Protein AF-A0A4Q1K5H0-F1 (afdb_monomer)

Mean predicted aligned error: 12.54 Å

pLDDT: mean 79.5, std 23.08, range [25.67, 97.81]

Solvent-accessible surface area (backbone atoms only — not comparable to full-atom values): 14742 Å² total; per-residue (Å²): 135,91,82,87,87,81,88,84,80,86,84,81,77,88,80,84,82,85,85,90,85,87,82,89,77,79,91,78,77,88,81,74,83,75,81,76,79,83,76,85,81,92,68,95,67,78,78,67,57,68,47,80,30,53,46,44,81,49,100,81,60,84,63,66,42,37,34,40,39,33,52,76,44,78,48,66,47,96,85,62,40,24,32,38,31,36,37,41,38,33,28,47,78,86,37,83,67,46,76,48,79,48,80,47,64,81,40,62,82,79,45,46,72,44,38,36,45,41,85,86,36,91,82,45,37,30,35,36,39,35,42,29,44,96,51,71,64,37,66,30,37,38,38,35,28,37,56,45,92,90,53,77,52,45,82,74,49,73,55,71,30,31,42,39,98,88,32,34,36,45,67,46,77,78,50,77,49,90,57,41,32,35,32,36,34,40,34,34,40,75,44,99,54,98,51,90,56,34,24,41,37,36,35,26,40,36,29,40,40,36,60,53,94,79,38,82,44,81,44,72,79,42,62,79,86,38,73,81,47,73,46,80,42,42,53,65,72,59,53,62,79,76,112

Sequence (243 aa):
MRTLGFLIVIFFFFSCKKQESLATSTATKSDSLILVSDSATNGNAKKLKIDTVFFSYDEKTKLNDYALISVLDKKYTEDSIASATFKIDFMFKKQLVYSHQLKVKNIDNGSEWYGNLELDSISSTLKTITLGYPACGYLQREFLFYINPKTKSALVNQWESMSDSGWGTWSRVISGKQENFIFRTTSFSPKDDEIEEIGRAEYSDSIEFKLVHNRWIRIYKTPKGKVYRNEIKSFDAFHKIDG

Foldseek 3Di:
DDDDDDDDDDDDDDDDDDDDDDDDDDDDDDPQPDPDPDDDDDDPPPPWDKDKEDEDLDPPDDFQKIKIKTWPDWDADPVRFIKTKIKIFIAHNSDTQDIDIDIDTRADPQKDKYKYAAPSDPPAQWMKIWIHHPDAFTKIKIWIWRTDNVADIDGQDIDIWGHHPLFTKDKGFPDDGNAKTWIWIWGWDDDPDPPRFKIKIFIFFTWIWHQDPRDIDIDTPHPHPDGPDIDIDGSCVVCVVVD

Nearest PDB structures (foldseek):
  1wzn-assembly1_A  TM=3.510E-01  e=3.147E+00  Pyrococcus horikoshii OT3

Structure (mmCIF, N/CA/C/O backbone):
data_AF-A0A4Q1K5H0-F1
#
_entry.id   AF-A0A4Q1K5H0-F1
#
loop_
_atom_site.group_PDB
_atom_site.id
_atom_site.type_symb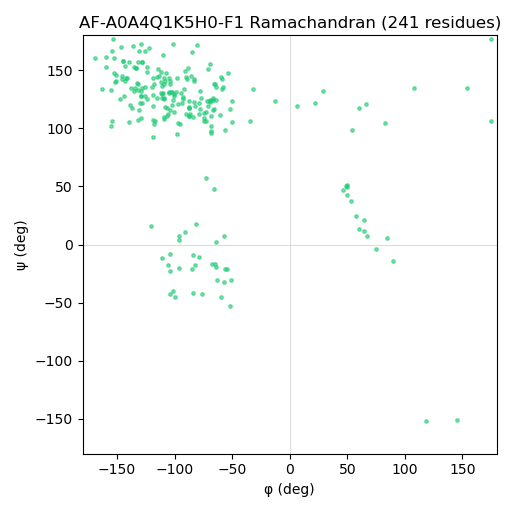ol
_atom_site.label_atom_id
_atom_site.label_alt_id
_atom_site.label_comp_id
_atom_site.label_asym_id
_atom_site.label_entity_id
_atom_site.label_seq_id
_atom_site.pdbx_PDB_ins_code
_atom_site.Cartn_x
_atom_site.Cartn_y
_atom_site.Cartn_z
_atom_site.occupancy
_atom_site.B_iso_or_equiv
_atom_site.auth_seq_id
_atom_site.auth_comp_id
_atom_site.auth_asym_id
_atom_site.auth_atom_id
_atom_site.pdbx_PDB_model_num
ATOM 1 N N . MET A 1 1 ? -9.920 -73.965 39.485 1.00 39.91 1 MET A N 1
ATOM 2 C CA . MET A 1 1 ? -9.365 -72.592 39.576 1.00 39.91 1 MET A CA 1
ATOM 3 C C . MET A 1 1 ? -10.226 -71.725 38.664 1.00 39.91 1 MET A C 1
ATOM 5 O O . MET A 1 1 ? -10.196 -71.977 37.476 1.00 39.91 1 MET A O 1
ATOM 9 N N . ARG A 1 2 ? -11.251 -70.975 39.099 1.00 41.84 2 ARG A N 1
ATOM 10 C CA . ARG A 1 2 ? -11.333 -69.819 40.024 1.00 41.84 2 ARG A CA 1
ATOM 11 C C . ARG A 1 2 ? -10.401 -68.653 39.664 1.00 41.84 2 ARG A C 1
ATOM 13 O O . ARG A 1 2 ? -9.250 -68.711 40.066 1.00 41.84 2 ARG A O 1
ATOM 20 N N . THR A 1 3 ? -10.985 -67.646 38.998 1.00 47.72 3 THR A N 1
ATOM 21 C CA . THR A 1 3 ? -10.850 -66.164 39.114 1.00 47.72 3 THR A CA 1
ATOM 22 C C . THR A 1 3 ? -11.702 -65.591 37.960 1.00 47.72 3 THR A C 1
ATOM 24 O O . THR A 1 3 ? -11.439 -65.913 36.813 1.00 47.72 3 THR A O 1
ATOM 27 N N . LEU A 1 4 ? -12.890 -64.991 38.101 1.00 44.31 4 LEU A N 1
ATOM 28 C CA . LEU A 1 4 ? -13.423 -63.870 38.894 1.00 44.31 4 LEU A CA 1
ATOM 29 C C . LEU A 1 4 ? -12.759 -62.505 38.627 1.00 44.31 4 LEU A C 1
ATOM 31 O O . LEU A 1 4 ? -11.603 -62.309 38.982 1.00 44.31 4 LEU A O 1
ATOM 35 N N . GLY A 1 5 ? -13.574 -61.563 38.129 1.00 38.91 5 GLY A N 1
ATOM 36 C CA . GLY A 1 5 ? -13.374 -60.106 38.192 1.00 38.91 5 GLY A CA 1
ATOM 37 C C . GLY A 1 5 ? -13.006 -59.473 36.844 1.00 38.91 5 GLY A C 1
ATOM 38 O O . GLY A 1 5 ? -12.156 -59.995 36.146 1.00 38.91 5 GLY A O 1
ATOM 39 N N . PHE A 1 6 ? -13.566 -58.351 36.395 1.00 48.78 6 PHE A N 1
ATOM 40 C CA . PHE A 1 6 ? -14.490 -57.391 36.999 1.00 48.78 6 PHE A CA 1
ATOM 41 C C . PHE A 1 6 ? -15.086 -56.560 35.843 1.00 48.78 6 PHE A C 1
ATOM 43 O O . PHE A 1 6 ? -14.350 -56.116 34.963 1.00 48.78 6 PHE A O 1
ATOM 50 N N . LEU A 1 7 ? -16.405 -56.357 35.831 1.00 47.94 7 LEU A N 1
ATOM 51 C CA . LEU A 1 7 ? -17.109 -55.489 34.882 1.00 47.94 7 LEU A CA 1
ATOM 52 C C . LEU A 1 7 ? -17.163 -54.085 35.507 1.00 47.94 7 LEU A C 1
ATOM 54 O O . LEU A 1 7 ? -17.804 -53.908 36.541 1.00 47.94 7 LEU A O 1
ATOM 58 N N . ILE A 1 8 ? -16.462 -53.103 34.934 1.00 53.69 8 ILE A N 1
ATOM 59 C CA . ILE A 1 8 ? -16.503 -51.708 35.401 1.00 53.69 8 ILE A CA 1
ATOM 60 C C . ILE A 1 8 ? -17.496 -50.933 34.530 1.00 53.69 8 ILE A C 1
ATOM 62 O O . ILE A 1 8 ? -17.221 -50.599 33.381 1.00 53.69 8 ILE A O 1
ATOM 66 N N . VAL A 1 9 ? -18.666 -50.665 35.111 1.00 50.38 9 VAL A N 1
ATOM 67 C CA . VAL A 1 9 ? -19.660 -49.695 34.638 1.00 50.38 9 VAL A CA 1
ATOM 68 C C . VAL A 1 9 ? -19.295 -48.342 35.241 1.00 50.38 9 VAL A C 1
ATOM 70 O O . VAL A 1 9 ? -19.295 -48.192 36.461 1.00 50.38 9 VAL A O 1
ATOM 73 N N . ILE A 1 10 ? -18.991 -47.353 34.402 1.00 49.62 10 ILE A N 1
ATOM 74 C CA . ILE A 1 10 ? -18.797 -45.970 34.845 1.00 49.62 10 ILE A CA 1
ATOM 75 C C . ILE A 1 10 ? -20.117 -45.213 34.666 1.00 49.62 10 ILE A C 1
ATOM 77 O O . ILE A 1 10 ? -20.500 -44.844 33.559 1.00 49.62 10 ILE A O 1
ATOM 81 N N . PHE A 1 11 ? -20.801 -44.990 35.789 1.00 41.56 11 PHE A N 1
ATOM 82 C CA . PHE A 1 11 ? -21.825 -43.963 35.964 1.00 41.56 11 PHE A CA 1
ATOM 83 C C . PHE A 1 11 ? -21.128 -42.628 36.258 1.00 41.56 11 PHE A C 1
ATOM 85 O O . PHE A 1 11 ? -20.482 -42.501 37.297 1.00 41.56 11 PHE A O 1
ATOM 92 N N . PHE A 1 12 ? -21.309 -41.614 35.408 1.00 45.22 12 PHE A N 1
ATOM 93 C CA . PHE A 1 12 ? -21.094 -40.223 35.813 1.00 45.22 12 PHE A CA 1
ATOM 94 C C . PHE A 1 12 ? -22.389 -39.419 35.701 1.00 45.22 12 PHE A C 1
ATOM 96 O O . PHE A 1 12 ? -22.874 -39.061 34.634 1.00 45.22 12 PHE A O 1
ATOM 103 N N . PHE A 1 13 ? -22.931 -39.226 36.898 1.00 42.38 13 PHE A N 1
ATOM 104 C CA . PHE A 1 13 ? -23.888 -38.263 37.412 1.00 42.38 13 PHE A CA 1
ATOM 105 C C . PHE A 1 13 ? -24.219 -37.042 36.540 1.00 42.38 13 PHE A C 1
ATOM 107 O O . PHE A 1 13 ? -23.381 -36.190 36.249 1.00 42.38 13 PHE A O 1
ATOM 114 N N . PHE A 1 14 ? -25.521 -36.913 36.275 1.00 36.28 14 PHE A N 1
ATOM 115 C CA . PHE A 1 14 ? -26.211 -35.657 36.009 1.00 36.28 14 PHE A CA 1
ATOM 116 C C . PHE A 1 14 ? -25.884 -34.620 37.094 1.00 36.28 14 PHE A C 1
ATOM 118 O O . PHE A 1 14 ? -26.171 -34.840 38.270 1.00 36.28 14 PHE A O 1
ATOM 125 N N . SER A 1 15 ? -25.370 -33.456 36.693 1.00 34.25 15 SER A N 1
ATOM 126 C CA . SER A 1 15 ? -25.403 -32.245 37.516 1.00 34.25 15 SER A CA 1
ATOM 127 C C . SER A 1 15 ? -26.206 -31.178 36.781 1.00 34.25 15 SER A C 1
ATOM 129 O O . SER A 1 15 ? -25.708 -30.451 35.925 1.00 34.25 15 SER A O 1
ATOM 131 N N . CYS A 1 16 ? -27.499 -31.153 37.094 1.00 34.16 16 CYS A N 1
ATOM 132 C CA . CYS A 1 16 ? -28.445 -30.124 36.700 1.00 34.16 16 CYS A CA 1
ATOM 133 C C . CYS A 1 16 ? -28.389 -29.018 37.764 1.00 34.16 16 CYS A C 1
ATOM 135 O O . CYS A 1 16 ? -28.825 -29.236 38.895 1.00 34.16 16 CYS A O 1
ATOM 137 N N . LYS A 1 17 ? -27.858 -27.836 37.433 1.00 34.12 17 LYS A N 1
ATOM 138 C CA . LYS A 1 17 ? -28.039 -26.634 38.263 1.00 34.12 17 LYS A CA 1
ATOM 139 C C . LYS A 1 17 ? -29.195 -25.798 37.710 1.00 34.12 17 LYS A C 1
ATOM 141 O O . LYS A 1 17 ? -29.178 -25.380 36.558 1.00 34.12 17 LYS A O 1
ATOM 146 N N . LYS A 1 18 ? -30.195 -25.595 38.569 1.00 31.50 18 LYS A N 1
ATOM 147 C CA . LYS A 1 18 ? -31.404 -24.766 38.425 1.00 31.50 18 LYS A CA 1
ATOM 148 C C . LYS A 1 18 ? -31.027 -23.285 38.652 1.00 31.50 18 LYS A C 1
ATOM 150 O O . LYS A 1 18 ? -30.330 -23.001 39.617 1.00 31.50 18 LYS A O 1
ATOM 155 N N . GLN A 1 19 ? -31.177 -22.440 37.627 1.00 32.09 19 GLN A N 1
ATOM 156 C CA . GLN A 1 19 ? -32.168 -21.357 37.438 1.00 32.09 19 GLN A CA 1
ATOM 157 C C . GLN A 1 19 ? -32.077 -20.153 38.393 1.00 32.09 19 GLN A C 1
ATOM 159 O O . GLN A 1 19 ? -32.362 -20.290 39.574 1.00 32.09 19 GLN A O 1
ATOM 164 N N . GLU A 1 20 ? -31.876 -18.960 37.818 1.00 27.81 20 GLU A N 1
ATOM 165 C CA . GLU A 1 20 ? -32.666 -17.770 38.159 1.00 27.81 20 GLU A CA 1
ATOM 166 C C . GLU A 1 20 ? -32.757 -16.829 36.943 1.00 27.81 20 GLU A C 1
ATOM 168 O O . GLU A 1 20 ? -31.829 -16.716 36.142 1.00 27.81 20 GLU A O 1
ATOM 173 N N . SER A 1 21 ? -33.936 -16.244 36.758 1.00 28.66 21 SER A N 1
ATOM 174 C CA . SER A 1 21 ? -34.358 -15.422 35.623 1.00 28.66 21 SER A CA 1
ATOM 175 C C . SER A 1 21 ? -34.521 -13.955 36.024 1.00 28.66 21 SER A C 1
ATOM 177 O O . SER A 1 21 ? -34.794 -13.678 37.184 1.00 28.66 21 SER A O 1
ATOM 179 N N . LEU A 1 22 ? -34.547 -13.088 35.001 1.00 27.39 22 LEU A N 1
ATOM 180 C CA . LEU A 1 22 ? -35.014 -11.691 34.958 1.00 27.39 22 LEU A CA 1
ATOM 181 C C . LEU A 1 22 ? -34.050 -10.586 35.421 1.00 27.39 22 LEU A C 1
ATOM 183 O O . LEU A 1 22 ? -33.969 -10.233 36.589 1.00 27.39 22 LEU A O 1
ATOM 187 N N . ALA A 1 23 ? -33.509 -9.885 34.422 1.00 26.64 23 ALA A N 1
ATOM 188 C CA . ALA A 1 23 ? -33.604 -8.430 34.367 1.00 26.64 23 ALA A CA 1
ATOM 189 C C . ALA A 1 23 ? -33.869 -8.003 32.913 1.00 26.64 23 ALA A C 1
ATOM 191 O O . ALA A 1 23 ? -32.993 -8.058 32.052 1.00 26.64 23 ALA A O 1
ATOM 192 N N . THR A 1 24 ? -35.109 -7.599 32.640 1.00 26.42 24 THR A N 1
ATOM 193 C CA . THR A 1 24 ? -35.452 -6.736 31.508 1.00 26.42 24 THR A CA 1
ATOM 194 C C . THR A 1 24 ? -34.882 -5.352 31.797 1.00 26.42 24 THR A C 1
ATOM 196 O O . THR A 1 24 ? -35.241 -4.766 32.814 1.00 26.42 24 THR A O 1
ATOM 199 N N . SER A 1 25 ? -34.051 -4.797 30.913 1.00 26.70 25 SER A N 1
ATOM 200 C CA . SER A 1 25 ? -33.877 -3.343 30.831 1.00 26.70 25 SER A CA 1
ATOM 201 C C . SER A 1 25 ? -33.398 -2.928 29.440 1.00 26.70 25 SER A C 1
ATOM 203 O O . SER A 1 25 ? -32.254 -3.139 29.055 1.00 26.70 25 SER A O 1
ATOM 205 N N . THR A 1 26 ? -34.369 -2.434 28.675 1.00 25.67 26 THR A N 1
ATOM 206 C CA . THR A 1 26 ? -34.338 -1.279 27.766 1.00 25.67 26 THR A CA 1
ATOM 207 C C . THR A 1 26 ? -33.037 -0.856 27.073 1.00 25.67 26 THR A C 1
ATOM 209 O O . THR A 1 26 ? -32.001 -0.604 27.678 1.00 25.67 26 THR A O 1
ATOM 212 N N . ALA A 1 27 ? -33.199 -0.638 25.765 1.00 35.84 27 ALA A N 1
ATOM 213 C CA . ALA A 1 27 ? -32.315 0.061 24.846 1.00 35.84 27 ALA A CA 1
ATOM 214 C C . ALA A 1 27 ? -31.513 1.216 25.467 1.00 35.84 27 ALA A C 1
ATOM 216 O O . ALA A 1 27 ? -32.086 2.114 26.079 1.00 35.84 27 ALA A O 1
ATOM 217 N N . THR A 1 28 ? -30.213 1.269 25.163 1.00 25.92 28 THR A N 1
ATOM 218 C CA . THR A 1 28 ? -29.446 2.516 25.251 1.00 25.92 28 THR A CA 1
ATOM 219 C C . THR A 1 28 ? -28.641 2.723 23.971 1.00 25.92 28 THR A C 1
ATOM 221 O O . THR A 1 28 ? -27.706 1.993 23.671 1.00 25.92 28 THR A O 1
ATOM 224 N N . LYS A 1 29 ? -29.141 3.691 23.197 1.00 28.09 29 LYS A N 1
ATOM 225 C CA . LYS A 1 29 ? -28.478 4.629 22.283 1.00 28.09 29 LYS A CA 1
ATOM 226 C C . LYS A 1 29 ? -27.091 4.262 21.735 1.00 28.09 29 LYS A C 1
ATOM 228 O O . LYS A 1 29 ? -26.105 4.202 22.449 1.00 28.09 29 LYS A O 1
ATOM 233 N N . SER A 1 30 ? -27.052 4.212 20.402 1.00 30.38 30 SER A N 1
ATOM 234 C CA . SER A 1 30 ? -25.929 4.628 19.559 1.00 30.38 30 SER A CA 1
ATOM 235 C C . SER A 1 30 ? -25.189 5.827 20.164 1.00 30.38 30 SER A C 1
ATOM 237 O O . SER A 1 30 ? -25.682 6.953 20.071 1.00 30.38 30 SER A O 1
ATOM 239 N N . ASP A 1 31 ? -23.997 5.596 20.708 1.00 25.92 31 ASP A N 1
ATOM 240 C CA . ASP A 1 31 ? -23.038 6.664 20.970 1.00 25.92 31 ASP A CA 1
ATOM 241 C C . ASP A 1 31 ? -22.547 7.203 19.626 1.00 25.92 31 ASP A C 1
ATOM 243 O O . ASP A 1 31 ? -21.675 6.649 18.954 1.00 25.92 31 ASP A O 1
ATOM 247 N N . SER A 1 32 ? -23.154 8.308 19.201 1.00 28.09 32 SER A N 1
ATOM 248 C CA . SER A 1 32 ? -22.518 9.215 18.263 1.00 28.09 32 SER A CA 1
ATOM 249 C C . SER A 1 32 ? -21.238 9.727 18.921 1.00 28.09 32 SER A C 1
ATOM 251 O O . SER A 1 32 ? -21.311 10.481 19.890 1.00 28.09 32 SER A O 1
ATOM 253 N N . LEU A 1 33 ? -20.080 9.328 18.393 1.00 26.98 33 LEU A N 1
ATOM 254 C CA . LEU A 1 33 ? -18.798 9.967 18.685 1.00 26.98 33 LEU A CA 1
ATOM 255 C C . LEU A 1 33 ? -18.915 11.458 18.340 1.00 26.98 33 LEU A C 1
ATOM 257 O O . LEU A 1 33 ? -18.834 11.855 17.176 1.00 26.98 33 LEU A O 1
ATOM 261 N N . ILE A 1 34 ? -19.148 12.281 19.359 1.00 26.20 34 ILE A N 1
ATOM 262 C CA . ILE A 1 34 ? -18.973 13.726 19.276 1.00 26.20 34 ILE A CA 1
ATOM 263 C C . ILE A 1 34 ? -17.462 13.947 19.253 1.00 26.20 34 ILE A C 1
ATOM 265 O O . ILE A 1 34 ? -16.782 13.770 20.261 1.00 26.20 34 ILE A O 1
ATOM 269 N N . LEU A 1 35 ? -16.930 14.303 18.084 1.00 32.50 35 LEU A N 1
ATOM 270 C CA . LEU A 1 35 ? -15.592 14.874 17.979 1.00 32.50 35 LEU A CA 1
ATOM 271 C C . LEU A 1 35 ? -15.648 16.262 18.621 1.00 32.50 35 LEU A C 1
ATOM 273 O O . LEU A 1 35 ? -16.078 17.230 17.997 1.00 32.50 35 LEU A O 1
ATOM 277 N N . VAL A 1 36 ? -15.270 16.336 19.895 1.00 28.89 36 VAL A N 1
ATOM 278 C CA . VAL A 1 36 ? -14.996 17.604 20.568 1.00 28.89 36 VAL A CA 1
ATOM 279 C C . VAL A 1 36 ? -13.765 18.206 19.892 1.00 28.89 36 VAL A C 1
ATOM 281 O O . VAL A 1 36 ? -12.688 17.613 19.900 1.00 28.89 36 VAL A O 1
ATOM 284 N N . SER A 1 37 ? -13.925 19.372 19.261 1.00 36.62 37 SER A N 1
ATOM 285 C CA . SER A 1 37 ? -12.781 20.223 18.952 1.00 36.62 37 SER A CA 1
ATOM 286 C C . SER A 1 37 ? -12.338 20.866 20.262 1.00 36.62 37 SER A C 1
ATOM 288 O O . SER A 1 37 ? -13.048 21.718 20.799 1.00 36.62 37 SER A O 1
ATOM 290 N N . ASP A 1 38 ? -11.195 20.445 20.794 1.00 33.88 38 ASP A N 1
ATOM 291 C CA . ASP A 1 38 ? -10.655 21.031 22.017 1.00 33.88 38 ASP A CA 1
ATOM 292 C C . ASP A 1 38 ? -10.198 22.474 21.771 1.00 33.88 38 ASP A C 1
ATOM 294 O O . ASP A 1 38 ? -9.106 22.735 21.256 1.00 33.88 38 ASP A O 1
ATOM 298 N N . SER A 1 39 ? -11.034 23.411 22.214 1.00 36.34 39 SER A N 1
ATOM 299 C CA . SER A 1 39 ? -10.566 24.664 22.794 1.00 36.34 39 SER A CA 1
ATOM 300 C C . SER A 1 39 ? -10.037 24.364 24.200 1.00 36.34 39 SER A C 1
ATOM 302 O O . SER A 1 39 ? -10.788 23.967 25.083 1.00 36.34 39 SER A O 1
ATOM 304 N N . ALA A 1 40 ? -8.721 24.524 24.344 1.00 42.41 40 ALA A N 1
ATOM 305 C CA . ALA A 1 40 ? -7.894 24.603 25.551 1.00 42.41 40 ALA A CA 1
ATOM 306 C C . ALA A 1 40 ? -8.548 24.338 26.927 1.00 42.41 40 ALA A C 1
ATOM 308 O O . ALA A 1 40 ? -9.321 25.154 27.418 1.00 42.41 40 ALA A O 1
ATOM 309 N N . THR A 1 41 ? -8.069 23.311 27.641 1.00 35.44 41 THR A N 1
ATOM 310 C CA . THR A 1 41 ? -7.915 23.336 29.111 1.00 35.44 41 THR A CA 1
ATOM 311 C C . THR A 1 41 ? -6.755 22.437 29.566 1.00 35.44 41 THR A C 1
ATOM 313 O O . THR A 1 41 ? -6.421 21.437 28.940 1.00 35.44 41 THR A O 1
ATOM 316 N N . ASN A 1 42 ? -6.089 22.882 30.632 1.00 38.22 42 ASN A N 1
ATOM 317 C CA . ASN A 1 42 ? -4.777 22.463 31.123 1.00 38.22 42 ASN A CA 1
ATOM 318 C C . ASN A 1 42 ? -4.670 21.005 31.608 1.00 38.22 42 ASN A C 1
ATOM 320 O O . ASN A 1 42 ? -5.486 20.535 32.395 1.00 38.22 42 ASN A O 1
ATOM 324 N N . GLY A 1 43 ? -3.555 20.363 31.247 1.00 34.25 43 GLY A N 1
ATOM 325 C CA . GLY A 1 43 ? -3.061 19.091 31.781 1.00 34.25 43 GLY A CA 1
ATOM 326 C C . GLY A 1 43 ? -2.198 18.395 30.728 1.00 34.25 43 GLY A C 1
ATOM 327 O O . GLY A 1 43 ? -2.586 18.365 29.569 1.00 34.25 43 GLY A O 1
ATOM 328 N N . ASN A 1 44 ? -1.025 17.866 31.094 1.00 35.09 44 ASN A N 1
ATOM 329 C CA . ASN A 1 44 ? -0.036 17.229 30.201 1.00 35.09 44 ASN A CA 1
ATOM 330 C C . ASN A 1 44 ? -0.524 15.912 29.538 1.00 35.09 44 ASN A C 1
ATOM 332 O O . ASN A 1 44 ? 0.184 14.906 29.525 1.00 35.09 44 ASN A O 1
ATOM 336 N N . ALA A 1 45 ? -1.728 15.884 28.970 1.00 45.06 45 ALA A N 1
ATOM 337 C CA . ALA A 1 45 ? -2.143 14.857 28.034 1.00 45.06 45 ALA A CA 1
ATOM 338 C C . ALA A 1 45 ? -1.439 15.147 26.704 1.00 45.06 45 ALA A C 1
ATOM 340 O O . ALA A 1 45 ? -1.768 16.103 26.003 1.00 45.06 45 ALA A O 1
ATOM 341 N N . LYS A 1 46 ? -0.420 14.345 26.372 1.00 53.31 46 LYS A N 1
ATOM 342 C CA . LYS A 1 46 ? 0.243 14.366 25.063 1.00 53.31 46 LYS A CA 1
ATOM 343 C C . LYS A 1 46 ? -0.844 14.281 23.988 1.00 53.31 46 LYS A C 1
ATOM 345 O O . LYS A 1 46 ? -1.443 13.223 23.815 1.00 53.31 46 LYS A O 1
ATOM 350 N N . LYS A 1 47 ? -1.127 15.403 23.318 1.00 55.62 47 LYS A N 1
ATOM 351 C CA . LYS A 1 47 ? -2.175 15.508 22.299 1.00 55.62 47 LYS A CA 1
ATOM 352 C C . LYS A 1 47 ? -1.975 14.388 21.279 1.00 55.62 47 LYS A C 1
ATOM 354 O O . LYS A 1 47 ? -0.931 14.321 20.627 1.00 55.62 47 LYS A O 1
ATOM 359 N N . LEU A 1 48 ? -2.944 13.481 21.188 1.00 62.91 48 LEU A N 1
ATOM 360 C CA . LEU A 1 48 ? -2.917 12.397 20.214 1.00 62.91 48 LEU A CA 1
ATOM 361 C C . LEU A 1 48 ? -3.053 13.036 18.829 1.00 62.91 48 LEU A C 1
ATOM 363 O O . LEU A 1 48 ? -4.058 13.682 18.539 1.00 62.91 48 LEU A O 1
ATOM 367 N N . LYS A 1 49 ? -2.021 12.907 17.987 1.00 81.00 49 LYS A N 1
ATOM 368 C CA . LYS A 1 49 ? -2.129 13.295 16.579 1.00 81.00 49 LYS A CA 1
ATOM 369 C C . LYS A 1 49 ? -3.061 12.288 15.904 1.00 81.00 49 LYS A C 1
ATOM 371 O O . LYS A 1 49 ? -2.800 11.084 15.971 1.00 81.00 49 LYS A O 1
ATOM 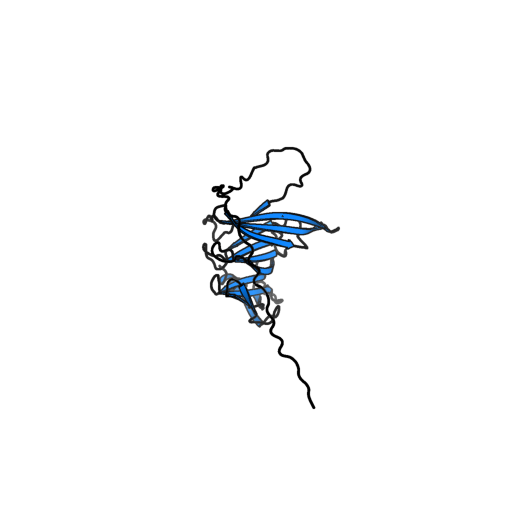376 N N . ILE A 1 50 ? -4.135 12.797 15.306 1.00 85.00 50 ILE A N 1
ATOM 377 C CA . ILE A 1 50 ? -5.088 12.025 14.513 1.00 85.00 50 ILE A CA 1
ATOM 378 C C . ILE A 1 50 ? -5.070 12.593 13.099 1.00 85.00 50 ILE A C 1
ATOM 380 O O . ILE A 1 50 ? -5.389 13.765 12.910 1.00 85.00 50 ILE A O 1
ATOM 384 N N . ASP A 1 51 ? -4.711 11.763 12.129 1.00 90.12 51 ASP A N 1
ATOM 385 C CA . ASP A 1 51 ? -4.793 12.091 10.709 1.00 90.12 51 ASP A CA 1
ATOM 386 C C . ASP A 1 51 ? -6.083 11.492 10.124 1.00 90.12 51 ASP A C 1
ATOM 388 O O . ASP A 1 51 ? -6.513 10.407 10.525 1.00 90.12 51 ASP A O 1
ATOM 392 N N . THR A 1 52 ? -6.730 12.201 9.197 1.00 92.81 52 THR A N 1
ATOM 393 C CA . THR A 1 52 ? -7.891 11.682 8.453 1.00 92.81 52 THR A CA 1
ATOM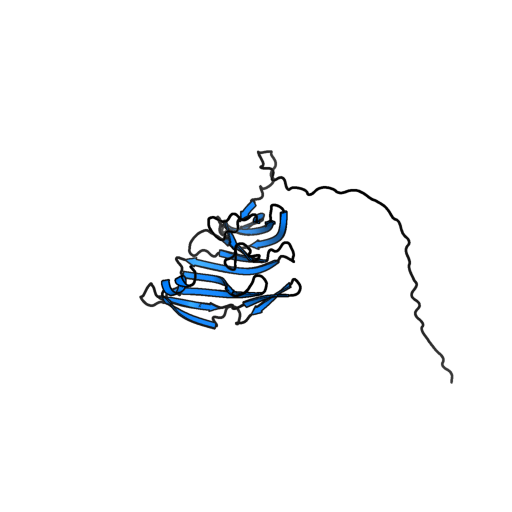 394 C C . THR A 1 52 ? -7.457 11.376 7.030 1.00 92.81 52 THR A C 1
ATOM 396 O O . THR A 1 52 ? -7.061 12.278 6.300 1.00 92.81 52 THR A O 1
ATOM 399 N N . VAL A 1 53 ? -7.548 10.110 6.643 1.00 93.44 53 VAL A N 1
ATOM 400 C CA . VAL A 1 53 ? -7.186 9.624 5.313 1.00 93.44 53 VAL A CA 1
ATOM 401 C C . VAL A 1 53 ? -8.463 9.379 4.529 1.00 93.44 53 VAL A C 1
ATOM 403 O O . VAL A 1 53 ? -9.268 8.514 4.885 1.00 93.44 53 VAL A O 1
ATOM 406 N N . PHE A 1 54 ? -8.650 10.144 3.462 1.00 90.94 54 PHE A N 1
ATOM 407 C CA . PHE A 1 54 ? -9.717 9.907 2.501 1.00 90.94 54 PHE A CA 1
ATOM 408 C C . PHE A 1 54 ? -9.240 8.940 1.422 1.00 90.94 54 PHE A C 1
ATOM 410 O O . PHE A 1 54 ? -8.053 8.873 1.115 1.00 90.94 54 PHE A O 1
ATOM 417 N N . PHE A 1 55 ? -10.182 8.196 0.854 1.00 88.94 55 PHE A N 1
ATOM 418 C CA . PHE A 1 55 ? -9.930 7.357 -0.308 1.00 88.94 55 PHE A CA 1
ATOM 419 C C . PHE A 1 55 ? -10.486 8.087 -1.521 1.00 88.94 55 PHE A C 1
ATOM 421 O O . PHE A 1 55 ? -11.676 8.405 -1.559 1.00 88.94 55 PHE A O 1
ATOM 428 N N . SER A 1 56 ? -9.632 8.389 -2.487 1.00 70.25 56 SER A N 1
ATOM 429 C CA . SER A 1 56 ? -10.052 8.969 -3.758 1.00 70.25 56 SER A CA 1
ATOM 430 C C . SER A 1 56 ? -10.018 7.909 -4.846 1.00 70.25 56 SER A C 1
ATOM 432 O O . SER A 1 56 ? -9.109 7.088 -4.892 1.00 70.25 56 SER A O 1
ATOM 434 N N . TYR A 1 57 ? -11.016 7.953 -5.719 1.00 65.06 57 TYR A N 1
ATOM 435 C CA . TYR A 1 57 ? -10.983 7.289 -7.022 1.00 65.06 57 TYR A CA 1
ATOM 436 C C . TYR A 1 57 ? -10.681 8.307 -8.128 1.00 65.06 57 TYR A C 1
ATOM 438 O O . TYR A 1 57 ? -9.894 8.050 -9.026 1.00 65.06 57 TYR A O 1
ATOM 446 N N . ASP A 1 58 ? -11.281 9.492 -8.010 1.00 68.06 58 ASP A N 1
ATOM 447 C CA . ASP A 1 58 ? -11.043 10.659 -8.848 1.00 68.06 58 ASP A CA 1
ATOM 448 C C . ASP A 1 58 ? -11.213 11.937 -7.999 1.00 68.06 58 ASP A C 1
ATOM 450 O O . ASP A 1 58 ? -11.698 11.883 -6.864 1.00 68.06 58 ASP A O 1
ATOM 454 N N . GLU A 1 59 ? -10.832 13.094 -8.546 1.00 63.59 59 GLU A N 1
ATOM 455 C CA . GLU A 1 59 ? -10.887 14.397 -7.857 1.00 63.59 59 GLU A CA 1
ATOM 456 C C . GLU A 1 59 ? -12.312 14.878 -7.507 1.00 63.59 59 GLU A C 1
ATOM 458 O O . GLU A 1 59 ? -12.489 15.800 -6.707 1.00 63.59 59 GLU A O 1
ATOM 463 N N . LYS A 1 60 ? -13.349 14.295 -8.117 1.00 68.19 60 LYS A N 1
ATOM 464 C CA . LYS A 1 60 ? -14.743 14.770 -8.043 1.00 68.19 60 LYS A CA 1
ATOM 465 C C . LYS A 1 60 ? -15.603 13.913 -7.117 1.00 68.19 60 LYS A C 1
ATOM 467 O O . LYS A 1 60 ? -16.624 14.386 -6.607 1.00 68.19 60 LYS A O 1
ATOM 472 N N . THR A 1 61 ? -15.208 12.669 -6.885 1.00 71.75 61 THR A N 1
ATOM 473 C CA . THR A 1 61 ? -15.985 11.692 -6.138 1.00 71.75 61 THR A CA 1
ATOM 474 C C . THR A 1 61 ? -15.749 11.850 -4.640 1.00 71.75 61 THR A C 1
ATOM 476 O O . THR A 1 61 ? -14.701 11.502 -4.101 1.00 71.75 61 THR A O 1
ATOM 479 N N . LYS A 1 62 ? -16.774 12.334 -3.931 1.00 69.62 62 LYS A N 1
ATOM 480 C CA . LYS A 1 62 ? -16.783 12.382 -2.464 1.00 69.62 62 LYS A CA 1
ATOM 481 C C . LYS A 1 62 ? -17.312 11.072 -1.896 1.00 69.62 62 LYS A C 1
ATOM 483 O O . LYS A 1 62 ? -18.509 10.792 -1.988 1.00 69.62 62 LYS A O 1
ATOM 488 N N . LEU A 1 63 ? -16.438 10.295 -1.267 1.00 81.44 63 LEU A N 1
ATOM 489 C CA . LEU A 1 63 ? -16.832 9.085 -0.554 1.00 81.44 63 LEU A CA 1
ATOM 490 C C . LEU A 1 63 ? -17.149 9.385 0.915 1.00 81.44 63 LEU A C 1
ATOM 492 O O . LEU A 1 63 ? -16.606 10.298 1.530 1.00 81.44 63 LEU A O 1
ATOM 496 N N . ASN A 1 64 ? -18.073 8.604 1.477 1.00 82.69 64 ASN A N 1
ATOM 497 C CA . ASN A 1 64 ? -18.468 8.694 2.889 1.00 82.69 64 ASN A CA 1
ATOM 498 C C . ASN A 1 64 ? -17.641 7.771 3.792 1.00 82.69 64 ASN A C 1
ATOM 500 O O . ASN A 1 64 ? -18.013 7.534 4.948 1.00 82.69 64 ASN A O 1
ATOM 504 N N . ASP A 1 65 ? -16.573 7.203 3.250 1.00 89.56 65 ASP A N 1
ATOM 505 C CA . ASP A 1 65 ? -15.631 6.378 3.969 1.00 89.56 65 ASP A CA 1
ATOM 506 C C . ASP A 1 65 ? -14.252 7.027 4.022 1.00 89.56 65 ASP A C 1
ATOM 508 O O . ASP A 1 65 ? -13.819 7.753 3.132 1.00 89.56 65 ASP A O 1
ATOM 512 N N . TYR A 1 66 ? -13.597 6.813 5.150 1.00 93.31 66 TYR A N 1
ATOM 513 C CA . TYR A 1 66 ? -12.303 7.392 5.475 1.00 93.31 66 TYR A CA 1
ATOM 514 C C . TYR A 1 66 ? -11.666 6.551 6.577 1.00 93.31 66 TYR A C 1
ATOM 516 O O . TYR A 1 66 ? -12.352 5.787 7.265 1.00 93.31 66 TYR A O 1
ATOM 524 N N . ALA A 1 67 ? -10.358 6.668 6.745 1.00 96.44 67 ALA A N 1
ATOM 525 C CA . ALA A 1 67 ? -9.655 6.108 7.886 1.00 96.44 67 ALA A CA 1
ATOM 526 C C . ALA A 1 67 ? -9.210 7.228 8.829 1.00 96.44 67 ALA A C 1
ATOM 528 O O . ALA A 1 67 ? -8.777 8.292 8.394 1.00 96.44 67 ALA A O 1
ATOM 529 N N . LEU A 1 68 ? -9.319 6.983 10.130 1.00 96.81 68 LEU A N 1
ATOM 530 C CA . LEU A 1 68 ? -8.718 7.807 11.170 1.00 96.81 68 LEU A CA 1
ATOM 531 C C . LEU A 1 68 ? -7.450 7.114 11.655 1.00 96.81 68 LEU A C 1
ATOM 533 O O . LEU A 1 68 ? -7.500 5.963 12.093 1.00 96.81 68 LEU A O 1
ATOM 537 N N . ILE A 1 69 ? -6.323 7.813 11.593 1.00 96.56 69 ILE A N 1
ATOM 538 C CA . ILE A 1 69 ? -5.024 7.288 12.004 1.00 96.56 69 ILE A CA 1
ATOM 539 C C . ILE A 1 69 ? -4.600 7.976 13.290 1.00 96.56 69 ILE A C 1
ATOM 541 O O . ILE A 1 69 ? -4.225 9.142 13.281 1.00 96.56 69 ILE A O 1
ATOM 545 N N . SER A 1 70 ? -4.645 7.252 14.403 1.00 95.25 70 SER A N 1
ATOM 546 C CA . SER A 1 70 ? -4.231 7.762 15.712 1.00 95.25 70 SER A CA 1
ATOM 547 C C . SER A 1 70 ? -2.846 7.245 16.080 1.00 95.25 70 SER A C 1
ATOM 549 O O . SER A 1 70 ? -2.595 6.039 16.026 1.00 95.25 70 SER A O 1
ATOM 551 N N . VAL A 1 71 ? -1.951 8.129 16.515 1.00 93.69 71 VAL A N 1
ATOM 552 C CA . VAL A 1 71 ? -0.649 7.727 17.073 1.00 93.69 71 VAL A CA 1
ATOM 553 C C . VAL A 1 71 ? -0.838 7.261 18.517 1.00 93.69 71 VAL A C 1
ATOM 555 O O . VAL A 1 71 ? -1.140 8.074 19.384 1.00 93.69 71 VAL A O 1
ATOM 558 N N . LEU A 1 72 ? -0.634 5.971 18.793 1.00 92.25 72 LEU A N 1
ATOM 559 C CA . LEU A 1 72 ? -0.716 5.407 20.148 1.00 92.25 72 LEU A CA 1
ATOM 560 C C . LEU A 1 72 ? 0.596 5.567 20.924 1.00 92.25 72 LEU A C 1
ATOM 562 O O . LEU A 1 72 ? 0.594 5.883 22.109 1.00 92.25 72 LEU A O 1
ATOM 566 N N . ASP A 1 73 ? 1.721 5.340 20.250 1.00 90.31 73 ASP A N 1
ATOM 567 C CA . ASP A 1 73 ? 3.065 5.481 20.811 1.00 90.31 73 ASP A CA 1
ATOM 568 C C . ASP A 1 73 ? 4.018 5.981 19.724 1.00 90.31 73 ASP A C 1
ATOM 570 O O . ASP A 1 73 ? 3.874 5.615 18.557 1.00 90.31 73 ASP A O 1
ATOM 574 N N . LYS A 1 74 ? 4.996 6.808 20.096 1.00 87.8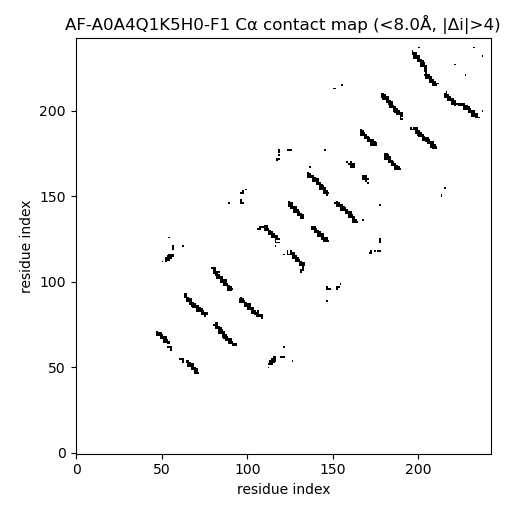8 74 LYS A N 1
ATOM 575 C CA . LYS A 1 74 ? 6.055 7.273 19.191 1.00 87.88 74 LYS A CA 1
ATOM 576 C C . LYS A 1 74 ? 7.337 7.479 19.979 1.00 87.88 74 LYS A C 1
ATOM 578 O O . LYS A 1 74 ? 7.350 8.239 20.950 1.00 87.88 74 LYS A O 1
ATOM 583 N N . LYS A 1 75 ? 8.397 6.828 19.512 1.00 88.00 75 LYS A N 1
ATOM 584 C CA . LYS A 1 75 ? 9.759 6.876 20.046 1.00 88.00 75 LYS A CA 1
ATOM 585 C C . LYS A 1 75 ? 10.710 7.295 18.933 1.00 88.00 75 LYS A C 1
ATOM 587 O O . LYS A 1 75 ? 10.466 6.966 17.775 1.00 88.00 75 LYS A O 1
ATOM 592 N N . TYR A 1 76 ? 11.778 7.989 19.288 1.00 82.88 76 TYR A N 1
ATOM 593 C CA . TYR A 1 76 ? 12.852 8.357 18.369 1.00 82.88 76 TYR A CA 1
ATOM 594 C C . TYR A 1 76 ? 14.126 7.623 18.780 1.00 82.88 76 TYR A C 1
ATOM 596 O O . TYR A 1 76 ? 14.330 7.381 19.973 1.00 82.88 76 TYR A O 1
ATOM 604 N N . THR A 1 77 ? 14.943 7.234 17.806 1.00 76.94 77 THR A N 1
ATOM 605 C CA . THR A 1 77 ? 16.339 6.854 18.049 1.00 76.94 77 THR A CA 1
ATOM 606 C C . THR A 1 77 ? 17.208 8.109 18.164 1.00 76.94 77 THR A C 1
ATOM 608 O O . THR A 1 77 ? 16.740 9.218 17.896 1.00 76.94 77 THR A O 1
ATOM 611 N N . GLU A 1 78 ? 18.473 7.935 18.554 1.00 72.19 78 GLU A N 1
ATOM 612 C CA . GLU A 1 78 ? 19.464 9.021 18.617 1.00 72.19 78 GLU A CA 1
ATOM 613 C C . GLU A 1 78 ? 19.637 9.721 17.254 1.00 72.19 78 GLU A C 1
ATOM 615 O O . GLU A 1 78 ? 19.748 10.943 17.202 1.00 72.19 78 GLU A O 1
ATOM 620 N N . ASP A 1 79 ? 19.491 8.980 16.150 1.00 75.31 79 ASP A N 1
ATOM 621 C CA . ASP A 1 79 ? 19.564 9.491 14.770 1.00 75.31 79 ASP A CA 1
ATOM 622 C C . ASP A 1 79 ? 18.264 10.157 14.270 1.00 75.31 79 ASP A C 1
ATOM 624 O O . ASP A 1 79 ? 18.043 10.291 13.070 1.00 75.31 79 ASP A O 1
ATOM 628 N N . SER A 1 80 ? 17.349 10.539 15.169 1.00 68.25 80 SER A N 1
ATOM 629 C CA . SER A 1 80 ? 16.027 11.110 14.832 1.00 68.25 80 SER A CA 1
ATOM 630 C C . SER A 1 80 ? 15.108 10.200 14.004 1.00 68.25 80 SER A C 1
ATOM 632 O O . SER A 1 80 ? 14.059 10.635 13.523 1.00 68.25 80 SER A O 1
ATOM 634 N N . ILE A 1 81 ? 15.435 8.913 13.900 1.00 75.81 81 ILE A N 1
ATOM 635 C CA . ILE A 1 81 ? 14.617 7.924 13.205 1.00 75.81 81 ILE A CA 1
ATOM 636 C C . ILE A 1 81 ? 13.454 7.521 14.117 1.00 75.81 81 ILE A C 1
ATOM 638 O O . ILE A 1 81 ? 13.650 7.043 15.239 1.00 75.81 81 ILE A O 1
ATOM 642 N N . ALA A 1 82 ? 12.214 7.697 13.658 1.00 85.69 82 ALA A N 1
ATOM 643 C CA . ALA A 1 82 ? 11.049 7.413 14.487 1.00 85.69 82 ALA A CA 1
ATOM 644 C C . ALA A 1 82 ? 10.571 5.958 14.367 1.00 85.69 82 ALA A C 1
ATOM 646 O O . ALA A 1 82 ? 10.526 5.361 13.294 1.00 85.69 82 ALA A O 1
ATOM 647 N N . SER A 1 83 ? 10.132 5.394 15.488 1.00 90.00 83 SER A N 1
ATOM 648 C CA . SER A 1 83 ? 9.296 4.196 15.547 1.00 90.00 83 SER A CA 1
ATOM 649 C C . SER A 1 83 ? 7.973 4.553 16.207 1.00 90.00 83 SER A C 1
ATOM 651 O O . SER A 1 83 ? 7.960 5.119 17.300 1.00 90.00 83 SER A O 1
ATOM 653 N N . ALA A 1 84 ? 6.858 4.208 15.574 1.00 91.69 84 ALA A N 1
ATOM 654 C CA . ALA A 1 84 ? 5.531 4.530 16.072 1.00 91.69 84 ALA A CA 1
ATOM 655 C C . ALA A 1 84 ? 4.586 3.330 16.018 1.00 91.69 84 ALA A C 1
ATOM 657 O O . ALA A 1 84 ? 4.716 2.428 15.189 1.00 91.69 84 ALA A O 1
ATOM 658 N N . THR A 1 85 ? 3.626 3.334 16.934 1.00 94.44 85 THR A N 1
ATOM 659 C CA . THR A 1 85 ? 2.469 2.448 16.912 1.00 94.44 85 THR A CA 1
ATOM 660 C C . THR A 1 85 ? 1.250 3.290 16.579 1.00 94.44 85 THR A C 1
ATOM 662 O O . THR A 1 85 ? 0.983 4.283 17.254 1.00 94.44 85 THR A O 1
ATOM 665 N N . PHE A 1 86 ? 0.513 2.885 15.556 1.00 95.44 86 PHE A N 1
ATOM 666 C CA . PHE A 1 86 ? -0.683 3.556 15.072 1.00 95.44 86 PHE A CA 1
ATOM 667 C C . PHE A 1 86 ? -1.909 2.675 15.277 1.00 95.44 86 PHE A C 1
ATOM 669 O O . PHE A 1 86 ? -1.815 1.448 15.228 1.00 95.44 86 PHE A O 1
ATOM 676 N N . LYS A 1 87 ? -3.061 3.312 15.454 1.00 97.25 87 LYS A N 1
ATOM 677 C CA . LYS A 1 87 ? -4.382 2.701 15.334 1.00 97.25 87 LYS A CA 1
ATOM 678 C C . LYS A 1 87 ? -5.061 3.279 14.102 1.00 97.25 87 LYS A C 1
ATOM 680 O O . LYS A 1 87 ? -5.157 4.496 13.978 1.00 97.25 87 LYS A O 1
ATOM 685 N N . ILE A 1 88 ? -5.505 2.405 13.216 1.00 97.81 88 ILE A N 1
ATOM 686 C CA . ILE A 1 88 ? -6.186 2.727 11.968 1.00 97.81 88 ILE A CA 1
ATOM 687 C C . ILE A 1 88 ? -7.643 2.320 12.140 1.00 97.81 88 ILE A C 1
ATOM 689 O O . ILE A 1 88 ? -7.945 1.128 12.199 1.00 97.81 88 ILE A O 1
ATOM 693 N N . ASP A 1 89 ? -8.531 3.302 12.229 1.00 97.56 89 ASP A N 1
ATOM 694 C CA . ASP A 1 89 ? -9.970 3.109 12.377 1.00 97.56 89 ASP A CA 1
ATOM 695 C C . ASP A 1 89 ? -10.668 3.444 11.055 1.00 97.56 89 ASP A C 1
ATOM 697 O O . ASP A 1 89 ? -10.724 4.601 10.642 1.00 97.56 89 ASP A O 1
ATOM 701 N N . PHE A 1 90 ? -11.209 2.434 10.378 1.00 96.88 90 PHE A N 1
ATOM 702 C CA . PHE A 1 90 ? -11.980 2.611 9.152 1.00 96.88 90 PHE A CA 1
ATOM 703 C C . PHE A 1 90 ? -13.422 2.973 9.479 1.00 96.88 90 PHE A C 1
ATOM 705 O O . PHE A 1 90 ? -14.137 2.212 10.138 1.00 96.88 90 PHE A O 1
ATOM 712 N N . MET A 1 91 ? -13.852 4.113 8.956 1.00 94.88 91 MET A N 1
ATOM 713 C CA . MET A 1 91 ? -15.172 4.682 9.162 1.00 94.88 91 MET A CA 1
ATOM 714 C C . ME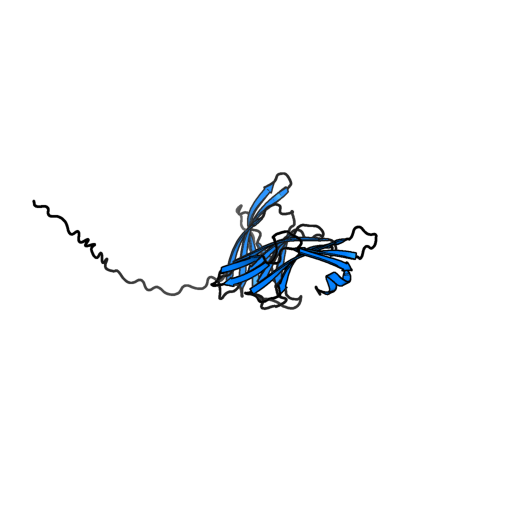T A 1 91 ? -15.986 4.582 7.872 1.00 94.88 91 MET A C 1
ATOM 716 O O . MET A 1 91 ? -15.487 4.876 6.789 1.00 94.88 91 MET A O 1
ATOM 720 N N . PHE A 1 92 ? -17.261 4.219 7.982 1.00 91.31 92 PHE A N 1
ATOM 721 C CA . PHE A 1 92 ? -18.237 4.283 6.894 1.00 91.31 92 PHE A CA 1
ATOM 722 C C . PHE A 1 92 ? -19.480 5.001 7.402 1.00 91.31 92 PHE A C 1
ATOM 724 O O . PHE A 1 92 ? -20.071 4.582 8.397 1.00 91.31 92 PHE A O 1
ATOM 731 N N . LYS A 1 93 ? -19.873 6.106 6.754 1.00 89.38 93 LYS A N 1
ATOM 732 C CA . LYS A 1 93 ? -20.995 6.948 7.215 1.00 89.38 93 LYS A CA 1
ATOM 733 C C . LYS A 1 93 ? -20.872 7.308 8.707 1.00 89.38 93 LYS A C 1
ATOM 735 O O . LYS A 1 93 ? -21.850 7.259 9.448 1.00 89.38 93 LYS A O 1
ATOM 740 N N . LYS A 1 94 ? -19.652 7.659 9.135 1.00 90.19 94 LYS A N 1
ATOM 741 C CA . LYS A 1 94 ? -19.285 7.998 10.526 1.00 90.19 94 LYS A CA 1
ATOM 742 C C . LYS A 1 94 ? -19.425 6.855 11.545 1.00 90.19 94 LYS A C 1
ATOM 744 O O . LYS A 1 94 ? -19.315 7.102 12.741 1.00 90.19 94 LYS A O 1
ATOM 749 N N . GLN A 1 95 ? -19.627 5.616 11.101 1.00 93.62 95 GLN A N 1
ATOM 750 C CA . GLN A 1 95 ? -19.627 4.432 11.961 1.00 93.62 95 GLN A CA 1
ATOM 751 C C . GLN A 1 95 ? -18.322 3.657 11.795 1.00 93.62 95 GLN A C 1
ATOM 753 O O . GLN A 1 95 ? -17.844 3.488 10.675 1.00 93.62 95 GLN A O 1
ATOM 758 N N . LEU A 1 96 ? -17.759 3.179 12.905 1.00 95.19 96 LEU A N 1
ATOM 759 C CA . LEU A 1 96 ? -16.574 2.328 12.889 1.00 95.19 96 LEU A CA 1
ATOM 760 C C . LEU A 1 96 ? -16.915 0.969 12.264 1.00 95.19 96 LEU A C 1
ATOM 762 O O . LEU A 1 96 ? -17.812 0.274 12.736 1.00 95.19 96 LEU A O 1
ATOM 766 N N . VAL A 1 97 ? -16.174 0.587 11.226 1.00 95.31 97 VAL A N 1
ATOM 767 C CA . VAL A 1 97 ? -16.326 -0.698 10.523 1.00 95.31 97 VAL A CA 1
ATOM 768 C C . VAL A 1 97 ? -15.224 -1.673 10.914 1.00 95.31 97 VAL A C 1
ATOM 770 O O . VAL A 1 97 ? -15.474 -2.861 11.114 1.00 95.31 97 VAL A O 1
ATOM 773 N N . TYR A 1 98 ? -13.991 -1.184 11.001 1.00 97.00 98 TYR A N 1
ATOM 774 C CA . TYR A 1 98 ? -12.823 -2.010 11.270 1.00 97.00 98 TYR A CA 1
ATOM 775 C C . TYR A 1 98 ? -11.743 -1.190 11.963 1.00 97.00 98 TYR A C 1
ATOM 777 O O . TYR A 1 98 ? -11.602 -0.001 11.695 1.00 97.00 98 TYR A O 1
ATOM 785 N N . SER A 1 99 ? -10.972 -1.834 12.833 1.00 97.19 99 SER A N 1
ATOM 786 C CA . SER A 1 99 ? -9.838 -1.221 13.511 1.00 97.19 99 SER A CA 1
ATOM 787 C C . SER A 1 99 ? -8.620 -2.130 13.413 1.00 97.19 99 SER A C 1
ATOM 789 O O . SER A 1 99 ? -8.736 -3.350 13.574 1.00 97.19 99 SER A O 1
ATOM 791 N N . HIS A 1 100 ? -7.456 -1.543 13.152 1.00 97.62 100 HIS A N 1
ATOM 792 C CA . HIS A 1 100 ? -6.191 -2.261 13.070 1.00 97.62 100 HIS A CA 1
ATOM 793 C C . HIS A 1 100 ? -5.076 -1.488 13.768 1.00 97.62 100 HIS A C 1
ATOM 795 O O . HIS A 1 100 ? -4.920 -0.289 13.559 1.00 97.62 100 HIS A O 1
ATOM 801 N N . GLN A 1 101 ? -4.269 -2.178 14.571 1.00 97.44 101 GLN A N 1
ATOM 802 C CA . GLN A 1 101 ? -3.083 -1.590 15.183 1.00 97.44 101 GLN A CA 1
ATOM 803 C C . GLN A 1 101 ? -1.838 -2.001 14.403 1.00 97.44 101 GLN A C 1
ATOM 805 O O . GLN A 1 101 ? -1.609 -3.185 14.170 1.00 97.44 101 GLN A O 1
ATOM 810 N N . LEU A 1 102 ? -1.014 -1.024 14.046 1.00 94.69 102 LEU A N 1
ATOM 811 C CA . LEU A 1 102 ? 0.176 -1.209 13.229 1.00 94.69 102 LEU A CA 1
ATOM 812 C C . LEU A 1 102 ? 1.398 -0.642 13.949 1.00 94.69 102 LEU A C 1
ATOM 814 O O . LEU A 1 102 ? 1.358 0.471 14.467 1.00 94.69 102 LEU A O 1
ATOM 818 N N . LYS A 1 103 ? 2.508 -1.381 13.945 1.00 94.44 103 LYS A N 1
ATOM 819 C CA . LYS A 1 103 ? 3.799 -0.886 14.431 1.00 94.44 103 LYS A CA 1
ATOM 820 C C . LYS A 1 103 ? 4.746 -0.680 13.259 1.00 94.44 103 LYS A C 1
ATOM 822 O O . LYS A 1 103 ? 5.016 -1.607 12.503 1.00 94.44 103 LYS A O 1
ATOM 827 N N . VAL A 1 104 ? 5.283 0.526 13.158 1.00 92.75 104 VAL A N 1
ATOM 828 C CA . VAL A 1 104 ? 6.110 0.986 12.046 1.00 92.75 104 VAL A CA 1
ATOM 829 C C . VAL A 1 104 ? 7.427 1.499 12.624 1.00 92.75 104 VAL A C 1
ATOM 831 O O . VAL A 1 104 ? 7.433 2.298 13.558 1.00 92.75 104 VAL A O 1
ATOM 834 N N . LYS A 1 105 ? 8.552 1.008 12.106 1.00 91.44 105 LYS A N 1
ATOM 835 C CA . LYS A 1 105 ? 9.904 1.478 12.468 1.00 91.44 105 LYS A CA 1
ATOM 836 C C . LYS A 1 105 ? 10.449 2.405 11.389 1.00 91.44 105 LYS A C 1
ATOM 838 O O . LYS A 1 105 ? 9.857 2.461 10.326 1.00 91.44 105 LYS A O 1
ATOM 843 N N . ASN A 1 106 ? 11.581 3.056 11.593 1.00 89.31 106 ASN A N 1
ATOM 844 C CA . ASN A 1 106 ? 12.262 3.795 10.527 1.00 89.31 106 ASN A CA 1
ATOM 845 C C . ASN A 1 106 ? 11.346 4.751 9.747 1.00 89.31 106 ASN A C 1
ATOM 847 O O . ASN A 1 106 ? 11.218 4.622 8.537 1.00 89.31 106 ASN A O 1
ATOM 851 N N . ILE A 1 107 ? 10.609 5.597 10.468 1.00 89.69 107 ILE A N 1
ATOM 852 C CA . ILE A 1 107 ? 9.703 6.590 9.888 1.00 89.69 107 ILE A CA 1
ATOM 853 C C . ILE A 1 107 ? 10.468 7.898 9.765 1.00 89.69 107 ILE A C 1
ATOM 855 O O . ILE A 1 107 ? 10.913 8.442 10.784 1.00 89.69 107 ILE A O 1
ATOM 859 N N . ASP A 1 108 ? 10.556 8.409 8.544 1.00 87.56 108 ASP A N 1
ATOM 860 C CA . ASP A 1 108 ? 11.137 9.716 8.274 1.00 87.56 108 ASP A CA 1
ATOM 861 C C . ASP A 1 108 ? 10.286 10.821 8.898 1.00 87.56 108 ASP A C 1
ATOM 863 O O . ASP A 1 108 ? 9.045 10.795 8.875 1.00 87.56 108 ASP A O 1
ATOM 867 N N . ASN A 1 109 ? 10.949 11.809 9.496 1.00 84.44 109 ASN A N 1
ATOM 868 C CA . ASN A 1 109 ? 10.239 12.952 10.047 1.00 84.44 109 ASN A CA 1
ATOM 869 C C . ASN A 1 109 ? 9.534 13.725 8.921 1.00 84.44 109 ASN A C 1
ATOM 871 O O . ASN A 1 109 ? 10.116 13.964 7.871 1.00 84.44 109 ASN A O 1
ATOM 875 N N . GLY A 1 110 ? 8.281 14.117 9.147 1.00 86.38 110 GLY A N 1
ATOM 876 C CA . GLY A 1 110 ? 7.438 14.707 8.103 1.00 86.38 110 GLY A CA 1
ATOM 877 C C . GLY A 1 110 ? 6.718 13.696 7.206 1.00 86.38 110 GLY A C 1
ATOM 878 O O . GLY A 1 110 ? 6.064 14.118 6.266 1.00 86.38 110 GLY A O 1
ATOM 879 N N . SER A 1 111 ? 6.792 12.388 7.488 1.00 90.56 111 SER A N 1
ATOM 880 C CA . SER A 1 111 ? 5.956 11.401 6.788 1.00 90.56 111 SER A CA 1
ATOM 881 C C . SER A 1 111 ? 4.461 11.686 6.962 1.00 90.56 111 SER A C 1
ATOM 883 O O . SER A 1 111 ? 4.006 12.030 8.063 1.00 90.56 111 SER A O 1
ATOM 885 N N . GLU A 1 112 ? 3.702 11.458 5.895 1.00 93.75 112 GLU A N 1
ATOM 886 C CA . GLU A 1 112 ? 2.257 11.671 5.816 1.00 93.75 112 GLU A CA 1
ATOM 887 C C . GLU A 1 112 ? 1.529 10.377 5.442 1.00 93.75 112 GLU A C 1
ATOM 889 O O . GLU A 1 112 ? 2.151 9.373 5.086 1.00 93.75 112 GLU A O 1
ATOM 894 N N . TRP A 1 113 ? 0.201 10.402 5.564 1.00 94.94 113 TRP A N 1
ATOM 895 C CA . TRP A 1 113 ? -0.663 9.274 5.247 1.00 94.94 113 TRP A CA 1
ATOM 896 C C . TRP A 1 113 ? -1.503 9.553 4.005 1.00 94.94 113 TRP A C 1
ATOM 898 O O . TRP A 1 113 ? -2.135 10.603 3.911 1.00 94.94 113 TRP A O 1
ATOM 908 N N . TYR A 1 114 ? -1.596 8.563 3.122 1.00 92.75 114 TYR A N 1
ATOM 909 C CA . TYR A 1 114 ? -2.382 8.630 1.890 1.00 92.75 114 TYR A CA 1
ATOM 910 C C . TYR A 1 114 ? -3.316 7.428 1.784 1.00 92.75 114 TYR A C 1
ATOM 912 O O . TYR A 1 114 ? -3.086 6.392 2.412 1.00 92.75 114 TYR A O 1
ATOM 920 N N . GLY A 1 115 ? -4.390 7.574 1.012 1.00 92.50 115 GLY A N 1
ATOM 921 C CA . GLY A 1 115 ? -5.394 6.535 0.816 1.00 92.50 115 GLY A CA 1
ATOM 922 C C . GLY A 1 115 ? -5.762 6.389 -0.651 1.00 92.50 115 GLY A C 1
ATOM 923 O O . GLY A 1 115 ? -6.020 7.382 -1.326 1.00 92.50 115 GLY A O 1
ATOM 924 N N . ASN A 1 116 ? -5.838 5.148 -1.125 1.00 91.31 116 ASN A N 1
ATOM 925 C CA . ASN A 1 116 ? -6.236 4.827 -2.491 1.00 91.31 116 ASN A CA 1
ATOM 926 C C . ASN A 1 116 ? -7.264 3.682 -2.526 1.00 91.31 116 ASN A C 1
ATOM 928 O O . ASN A 1 116 ? -7.298 2.824 -1.634 1.00 91.31 116 ASN A O 1
ATOM 932 N N . LEU A 1 117 ? -8.111 3.678 -3.556 1.00 91.94 117 LEU A N 1
ATOM 933 C CA . LEU A 1 117 ? -8.996 2.568 -3.893 1.00 91.94 117 LEU A CA 1
ATOM 934 C C . LEU A 1 117 ? -8.337 1.674 -4.942 1.00 91.94 117 LEU A C 1
ATOM 936 O O . LEU A 1 117 ? -7.906 2.139 -5.989 1.00 91.94 117 LEU A O 1
ATOM 940 N N . GLU A 1 118 ? -8.323 0.370 -4.688 1.00 91.88 118 GLU A N 1
ATOM 941 C CA . GLU A 1 118 ? -7.836 -0.603 -5.669 1.00 91.88 118 GLU A CA 1
ATOM 942 C C . GLU A 1 118 ? -8.937 -0.993 -6.662 1.00 91.88 118 GLU A C 1
ATOM 944 O O . GLU A 1 118 ? -10.127 -0.830 -6.378 1.00 91.88 118 GLU A O 1
ATOM 949 N N . LEU A 1 119 ? -8.548 -1.632 -7.773 1.00 88.94 119 LEU A N 1
ATOM 950 C CA . LEU A 1 119 ? -9.448 -2.116 -8.836 1.00 88.94 119 LEU A CA 1
ATOM 951 C C . LEU A 1 119 ? -10.199 -1.008 -9.589 1.00 88.94 119 LEU A C 1
ATOM 953 O O . LEU A 1 119 ? -11.255 -1.287 -10.159 1.00 88.94 119 LEU A O 1
ATOM 957 N N . ASP A 1 120 ? -9.694 0.225 -9.553 1.00 84.06 120 ASP A N 1
ATOM 958 C CA . ASP A 1 120 ? -10.240 1.374 -10.277 1.00 84.06 120 ASP A CA 1
ATOM 959 C C . ASP A 1 120 ? -11.769 1.494 -10.144 1.00 84.06 120 ASP A C 1
ATOM 961 O O . ASP A 1 120 ? -12.502 1.671 -11.119 1.00 84.06 120 ASP A O 1
ATOM 965 N N . SER A 1 121 ? -12.270 1.364 -8.912 1.00 84.50 121 SER A N 1
ATOM 966 C CA . SER A 1 121 ? -13.704 1.370 -8.637 1.00 84.50 121 SER A CA 1
ATOM 967 C C . SER A 1 121 ? -14.035 2.059 -7.315 1.00 84.50 121 SER A C 1
ATOM 969 O O . SER A 1 121 ? -13.599 1.628 -6.248 1.00 84.50 121 SER A O 1
ATOM 971 N N . ILE A 1 122 ? -14.965 3.019 -7.366 1.00 84.88 122 ILE A N 1
ATOM 972 C CA . ILE A 1 122 ? -15.562 3.698 -6.196 1.00 84.88 122 ILE A CA 1
ATOM 973 C C . ILE A 1 122 ? -16.207 2.742 -5.181 1.00 84.88 122 ILE A C 1
ATOM 975 O O . ILE A 1 122 ? -16.426 3.096 -4.027 1.00 84.88 122 ILE A O 1
ATOM 979 N N . SER A 1 123 ? -16.559 1.532 -5.623 1.00 86.62 123 SER A N 1
ATOM 980 C CA . SER A 1 123 ? -17.197 0.497 -4.804 1.00 86.62 123 SER A CA 1
ATOM 981 C C . SER A 1 123 ? -16.203 -0.519 -4.234 1.00 86.62 123 SER A C 1
ATOM 983 O O . SER A 1 123 ? -16.614 -1.547 -3.692 1.00 86.62 123 SER A O 1
ATOM 985 N N . SER A 1 124 ? -14.901 -0.276 -4.406 1.00 91.38 124 SER A N 1
ATOM 986 C CA . SER A 1 124 ? -13.867 -1.203 -3.972 1.00 91.38 124 SER A CA 1
ATOM 987 C C . SER A 1 124 ? -13.817 -1.311 -2.453 1.00 91.38 124 SER A C 1
ATOM 989 O O . SER A 1 124 ? -13.646 -0.327 -1.734 1.00 91.38 124 SER A O 1
ATOM 991 N N . THR A 1 125 ? -13.94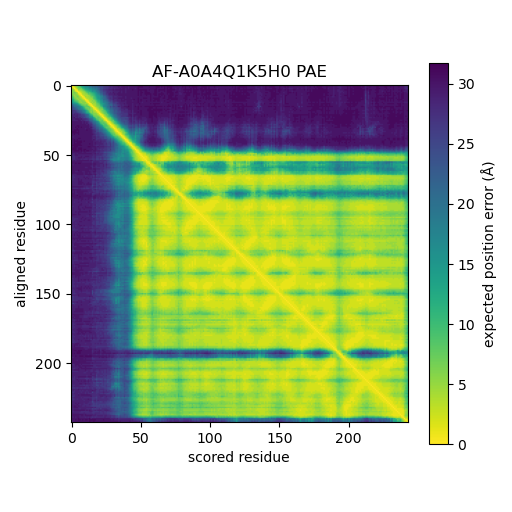2 -2.537 -1.952 1.00 94.19 125 THR A N 1
ATOM 992 C CA . THR A 1 125 ? -13.627 -2.855 -0.558 1.00 94.19 125 THR A CA 1
ATOM 993 C C . THR A 1 125 ? -12.124 -3.006 -0.337 1.00 94.19 125 THR A C 1
ATOM 995 O O . THR A 1 125 ? -11.694 -3.086 0.812 1.00 94.19 125 THR A O 1
ATOM 998 N N . LEU A 1 126 ? -11.323 -3.059 -1.405 1.00 95.75 126 LEU A N 1
ATOM 999 C CA . LEU A 1 126 ? -9.870 -3.096 -1.328 1.00 95.75 126 LEU A CA 1
ATOM 1000 C C . LEU A 1 126 ? -9.335 -1.665 -1.276 1.00 95.75 126 LEU A C 1
ATOM 1002 O O . LEU A 1 126 ? -9.549 -0.870 -2.192 1.00 95.75 126 LEU A O 1
ATOM 1006 N N . LYS A 1 127 ? -8.666 -1.345 -0.171 1.00 95.31 127 LYS A N 1
ATOM 1007 C CA . LYS A 1 127 ? -8.176 -0.005 0.141 1.00 95.31 127 LYS A CA 1
ATOM 1008 C C . LYS A 1 127 ? -6.715 -0.071 0.517 1.00 95.31 127 LYS A C 1
ATOM 1010 O O . LYS A 1 127 ? -6.363 -0.815 1.434 1.00 95.31 127 LYS A O 1
ATOM 1015 N N . THR A 1 128 ? -5.900 0.738 -0.133 1.00 95.75 128 THR A N 1
ATOM 1016 C CA . THR A 1 128 ? -4.494 0.882 0.225 1.00 95.75 128 THR A CA 1
ATOM 1017 C C . THR A 1 128 ? -4.329 2.134 1.068 1.00 95.75 128 THR A C 1
ATOM 1019 O O . THR A 1 128 ? -4.884 3.185 0.753 1.00 95.75 128 THR A O 1
ATOM 1022 N N . ILE A 1 129 ? -3.625 1.995 2.188 1.00 96.25 129 ILE A N 1
ATOM 1023 C CA . ILE A 1 129 ? -3.151 3.118 2.991 1.00 96.25 129 ILE A CA 1
ATOM 1024 C C . ILE A 1 129 ? -1.632 3.151 2.874 1.00 96.25 129 ILE A C 1
ATOM 1026 O O . ILE A 1 129 ? -0.975 2.137 3.119 1.00 96.25 129 ILE A O 1
ATOM 1030 N N . THR A 1 130 ? -1.099 4.325 2.568 1.00 95.88 130 THR A N 1
ATOM 1031 C CA . THR A 1 130 ? 0.331 4.570 2.392 1.00 95.88 130 THR A CA 1
ATOM 1032 C C . THR A 1 130 ? 0.844 5.453 3.520 1.00 95.88 130 THR A C 1
ATOM 1034 O O . THR A 1 130 ? 0.167 6.401 3.913 1.00 95.88 130 THR A O 1
ATOM 1037 N N . LEU A 1 131 ? 2.038 5.162 4.031 1.00 95.62 131 LEU A N 1
ATOM 1038 C CA . LEU A 1 131 ? 2.799 6.027 4.929 1.00 95.62 131 LEU A CA 1
ATOM 1039 C C . LEU A 1 131 ? 4.181 6.282 4.337 1.00 95.62 131 LEU A C 1
ATOM 1041 O O . LEU A 1 131 ? 4.941 5.331 4.136 1.00 95.62 131 LEU A O 1
ATOM 1045 N N . GLY A 1 132 ? 4.544 7.549 4.182 1.00 93.62 132 GLY A N 1
ATOM 1046 C CA . GLY A 1 132 ? 5.911 7.928 3.848 1.00 93.62 132 GLY A CA 1
ATOM 1047 C C . GLY A 1 132 ? 6.081 9.419 3.600 1.00 93.62 132 GLY A C 1
ATOM 1048 O O . GLY A 1 132 ? 5.139 10.209 3.710 1.00 93.62 132 GLY A O 1
ATOM 1049 N N . TYR A 1 133 ? 7.325 9.813 3.349 1.00 91.94 133 TYR A N 1
ATOM 1050 C CA . TYR A 1 133 ? 7.692 11.206 3.123 1.00 91.94 133 TYR A CA 1
ATOM 1051 C C . TYR A 1 133 ? 7.318 11.629 1.688 1.00 91.94 133 TYR A C 1
ATOM 1053 O O . TYR A 1 133 ? 7.637 10.879 0.763 1.00 91.94 133 TYR A O 1
ATOM 1061 N N . PRO A 1 134 ? 6.651 12.784 1.474 1.00 90.88 134 PRO A N 1
ATOM 1062 C CA . PRO A 1 134 ? 6.210 13.258 0.152 1.00 90.88 134 PRO A CA 1
ATOM 1063 C C . PRO A 1 134 ? 7.366 13.752 -0.737 1.00 90.88 134 PRO A C 1
ATOM 1065 O O . PRO A 1 134 ? 7.376 14.898 -1.184 1.00 90.88 134 PRO A O 1
ATOM 1068 N N . ALA A 1 135 ? 8.365 12.912 -1.005 1.00 90.38 135 ALA A N 1
ATOM 1069 C CA . ALA A 1 135 ? 9.437 13.239 -1.939 1.00 90.38 135 ALA A CA 1
ATOM 1070 C C . ALA A 1 135 ? 9.884 12.025 -2.760 1.00 90.38 135 ALA A C 1
ATOM 1072 O O . ALA A 1 135 ? 9.767 10.873 -2.337 1.00 90.38 135 ALA A O 1
ATOM 1073 N N . CYS A 1 136 ? 10.413 12.312 -3.951 1.00 89.38 136 CYS A N 1
ATOM 1074 C CA . CYS A 1 136 ? 10.959 11.311 -4.862 1.00 89.38 136 CYS A CA 1
ATOM 1075 C C . CYS A 1 136 ? 12.120 10.547 -4.210 1.00 89.38 136 CYS A C 1
ATOM 1077 O O . CYS A 1 136 ? 12.888 11.112 -3.434 1.00 89.38 136 CYS A O 1
ATOM 1079 N N . GLY A 1 137 ? 12.227 9.253 -4.507 1.00 89.62 137 GLY A N 1
ATOM 1080 C CA . GLY A 1 137 ? 13.279 8.382 -3.981 1.00 89.62 137 GLY A CA 1
ATOM 1081 C C . GLY A 1 137 ? 13.105 7.968 -2.514 1.00 89.62 137 GLY A C 1
ATOM 1082 O O . GLY A 1 137 ? 13.880 7.149 -2.025 1.00 89.62 137 GLY A O 1
ATOM 1083 N N . TYR A 1 138 ? 12.082 8.465 -1.808 1.00 91.62 138 TYR A N 1
ATOM 1084 C CA . TYR A 1 138 ? 11.787 8.017 -0.448 1.00 91.62 138 TYR A CA 1
ATOM 1085 C C . TYR A 1 138 ? 10.971 6.731 -0.450 1.00 91.62 138 TYR A C 1
ATOM 1087 O O . TYR A 1 138 ? 10.045 6.541 -1.244 1.00 91.62 138 TYR A O 1
ATOM 1095 N N . LEU A 1 139 ? 11.312 5.859 0.494 1.00 92.75 139 LEU A N 1
ATOM 1096 C CA . LEU A 1 139 ? 10.591 4.626 0.740 1.00 92.75 139 LEU A CA 1
ATOM 1097 C C . LEU A 1 139 ? 9.187 4.941 1.268 1.00 92.75 139 LEU A C 1
ATOM 1099 O O . LEU A 1 139 ? 9.020 5.614 2.284 1.00 92.75 139 LEU A O 1
ATOM 1103 N N . GLN A 1 140 ? 8.184 4.395 0.602 1.00 94.69 140 GLN A N 1
ATOM 1104 C CA . GLN A 1 140 ? 6.795 4.420 1.024 1.00 94.69 140 GLN A CA 1
ATOM 1105 C C . GLN A 1 140 ? 6.421 3.040 1.561 1.00 94.69 140 GLN A C 1
ATOM 1107 O O . GLN A 1 140 ? 6.867 2.008 1.050 1.00 94.69 140 GLN A O 1
ATOM 1112 N N . ARG A 1 141 ? 5.593 3.004 2.604 1.00 96.19 141 ARG A N 1
ATOM 1113 C CA . ARG A 1 141 ? 5.045 1.760 3.151 1.00 96.19 141 ARG A CA 1
ATOM 1114 C C . ARG A 1 141 ? 3.567 1.666 2.891 1.00 96.19 141 ARG A C 1
ATOM 1116 O O . ARG A 1 141 ? 2.811 2.561 3.249 1.00 96.19 141 ARG A O 1
ATOM 1123 N N . GLU A 1 142 ? 3.175 0.531 2.349 1.00 96.94 142 GLU A N 1
ATOM 1124 C CA . GLU A 1 142 ? 1.858 0.325 1.779 1.00 96.94 142 GLU A CA 1
ATOM 1125 C C . GLU A 1 142 ? 1.147 -0.804 2.519 1.00 96.94 142 GLU A C 1
ATOM 1127 O O . GLU A 1 142 ? 1.728 -1.862 2.797 1.00 96.94 142 GLU A O 1
ATOM 1132 N N . PHE A 1 143 ? -0.124 -0.583 2.837 1.00 97.69 143 PHE A N 1
ATOM 1133 C CA . PHE A 1 143 ? -0.963 -1.515 3.579 1.00 97.69 143 PHE A CA 1
ATOM 1134 C C . PHE A 1 143 ? -2.277 -1.718 2.828 1.00 97.69 143 PHE A C 1
ATOM 1136 O O . PHE A 1 143 ? -3.130 -0.832 2.810 1.00 97.69 143 PHE A O 1
ATOM 1143 N N . LEU A 1 144 ? -2.456 -2.900 2.237 1.00 97.56 144 LEU A N 1
ATOM 1144 C CA . LEU A 1 144 ? -3.691 -3.273 1.551 1.00 97.56 144 LEU A CA 1
ATOM 1145 C C . LEU A 1 144 ? -4.672 -3.883 2.543 1.00 97.56 144 LEU A C 1
ATOM 1147 O O . LEU A 1 144 ? -4.437 -4.964 3.092 1.00 97.56 144 LEU A O 1
ATOM 1151 N N . PHE A 1 145 ? -5.807 -3.225 2.711 1.00 97.50 145 PHE A N 1
ATOM 1152 C CA . PHE A 1 145 ? -6.919 -3.674 3.525 1.00 97.50 145 PHE A CA 1
ATOM 1153 C C . PHE A 1 145 ? -8.093 -4.125 2.663 1.00 97.50 145 PHE A C 1
ATOM 1155 O O . PHE A 1 145 ? -8.374 -3.557 1.614 1.00 97.50 145 PHE A O 1
ATOM 1162 N N . TYR A 1 146 ? -8.829 -5.108 3.166 1.00 96.81 146 TYR A N 1
ATOM 1163 C CA . TYR A 1 146 ? -10.175 -5.429 2.720 1.00 96.81 146 TYR A CA 1
ATOM 1164 C C . TYR A 1 146 ? -11.161 -4.953 3.785 1.00 96.81 146 TYR A C 1
ATOM 1166 O O . TYR A 1 146 ? -11.185 -5.487 4.899 1.00 96.81 146 TYR A O 1
ATOM 1174 N N . ILE A 1 147 ? -11.955 -3.942 3.443 1.00 95.88 147 ILE A N 1
ATOM 1175 C CA . ILE A 1 147 ? -12.889 -3.250 4.329 1.00 95.88 147 ILE A CA 1
ATOM 1176 C C . ILE A 1 147 ? -14.304 -3.455 3.809 1.00 95.88 147 ILE A C 1
ATOM 1178 O O . ILE A 1 147 ? -14.721 -2.862 2.818 1.00 95.88 147 ILE A O 1
ATOM 1182 N N . ASN A 1 148 ? -15.058 -4.301 4.498 1.00 91.56 148 ASN A N 1
ATOM 1183 C CA . ASN A 1 148 ? -16.424 -4.633 4.130 1.00 91.56 148 ASN A CA 1
ATOM 1184 C C . ASN A 1 148 ? -17.296 -4.686 5.397 1.00 91.56 148 ASN A C 1
ATOM 1186 O O . ASN A 1 148 ? -17.030 -5.516 6.264 1.00 91.56 148 ASN A O 1
ATOM 1190 N N . PRO A 1 149 ? -18.354 -3.860 5.512 1.00 85.62 149 PRO A N 1
ATOM 1191 C CA . PRO A 1 149 ? -19.247 -3.864 6.675 1.00 85.62 149 PRO A CA 1
ATOM 1192 C C . PRO A 1 149 ? -20.033 -5.165 6.890 1.00 85.62 149 PRO A C 1
ATOM 1194 O O . PRO A 1 149 ? -20.554 -5.391 7.978 1.00 85.62 149 PRO A O 1
ATOM 1197 N N . LYS A 1 150 ? -20.168 -6.006 5.857 1.00 85.50 150 LYS A N 1
ATOM 1198 C CA . LYS A 1 150 ? -20.971 -7.240 5.891 1.00 85.50 150 LYS A CA 1
ATOM 1199 C C . LYS A 1 150 ? -20.151 -8.493 6.189 1.00 85.50 150 LYS A C 1
ATOM 1201 O O . LYS A 1 150 ? -20.714 -9.515 6.567 1.00 85.50 150 LYS A O 1
ATOM 1206 N N . THR A 1 151 ? -18.838 -8.441 5.986 1.00 85.06 151 THR A N 1
ATOM 1207 C CA . THR A 1 151 ? -17.936 -9.593 6.134 1.00 85.06 151 THR A CA 1
ATOM 1208 C C . THR A 1 151 ? -16.753 -9.235 7.024 1.00 85.06 151 THR A C 1
ATOM 1210 O O . THR A 1 151 ? -16.555 -8.077 7.377 1.00 85.06 151 THR A O 1
ATOM 1213 N N . LYS A 1 152 ? -15.923 -10.214 7.391 1.00 91.06 152 LYS A N 1
ATOM 1214 C CA . LYS A 1 152 ? -14.757 -9.940 8.237 1.00 91.06 152 LYS A CA 1
ATOM 1215 C C . LYS A 1 152 ? -13.716 -9.105 7.478 1.00 91.06 152 LYS A C 1
ATOM 1217 O O . LYS A 1 152 ? -13.064 -9.609 6.568 1.00 91.06 152 LYS A O 1
ATOM 1222 N N . SER A 1 153 ? -13.558 -7.849 7.887 1.00 95.88 153 SER A N 1
ATOM 1223 C CA . SER A 1 153 ? -12.510 -6.951 7.386 1.00 95.88 153 SER A CA 1
ATOM 1224 C C . SER A 1 153 ? -11.123 -7.375 7.890 1.00 95.88 153 SER A C 1
ATOM 1226 O O . SER A 1 153 ? -11.005 -7.984 8.961 1.00 95.88 153 SER A O 1
ATOM 1228 N N . ALA A 1 154 ? -10.075 -7.094 7.113 1.00 96.56 154 ALA A N 1
ATOM 1229 C CA . ALA A 1 154 ? -8.713 -7.532 7.420 1.00 96.56 154 ALA A CA 1
ATOM 1230 C C . ALA A 1 154 ? -7.635 -6.703 6.707 1.00 96.56 154 ALA A C 1
ATOM 1232 O O . ALA A 1 154 ? -7.851 -6.218 5.599 1.00 96.56 154 ALA A O 1
ATOM 1233 N N . LEU A 1 155 ? -6.443 -6.636 7.308 1.00 97.31 155 L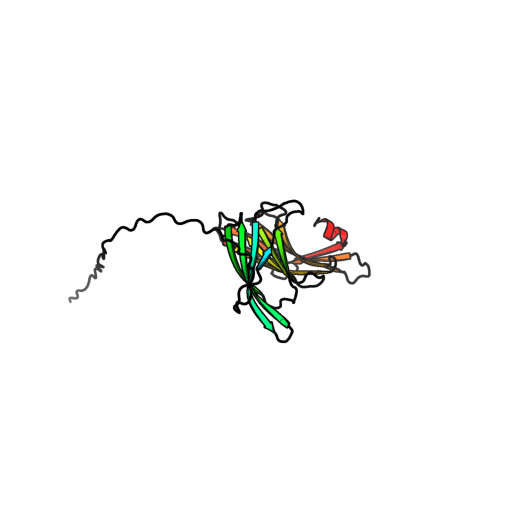EU A N 1
ATOM 1234 C CA . LEU A 1 155 ? -5.201 -6.364 6.580 1.00 97.31 155 LEU A CA 1
ATOM 1235 C C . LEU A 1 155 ? -4.862 -7.591 5.715 1.00 97.31 155 LEU A C 1
ATOM 1237 O O . LEU A 1 155 ? -4.763 -8.705 6.235 1.00 97.31 155 LEU A O 1
ATOM 1241 N N . VAL A 1 156 ? -4.710 -7.390 4.408 1.00 97.38 156 VAL A N 1
ATOM 1242 C CA . VAL A 1 156 ? -4.509 -8.454 3.409 1.00 97.38 156 VAL A CA 1
ATOM 1243 C C . VAL A 1 156 ? -3.039 -8.596 3.037 1.00 97.38 156 VAL A C 1
ATOM 1245 O O . VAL A 1 156 ? -2.524 -9.714 2.958 1.00 97.38 156 VAL A O 1
ATOM 1248 N N . ASN A 1 157 ? -2.355 -7.475 2.806 1.00 96.50 157 ASN A N 1
ATOM 1249 C CA . ASN A 1 157 ? -0.949 -7.463 2.419 1.00 96.50 157 ASN A CA 1
ATOM 1250 C C . ASN A 1 157 ? -0.260 -6.168 2.860 1.00 96.50 157 ASN A C 1
ATOM 1252 O O . ASN A 1 157 ? -0.913 -5.158 3.107 1.00 96.50 157 ASN A O 1
ATOM 1256 N N . GLN A 1 158 ? 1.067 -6.209 2.918 1.00 96.31 158 GLN A N 1
ATOM 1257 C CA . GLN A 1 158 ? 1.916 -5.048 3.155 1.00 96.31 158 GLN A CA 1
ATOM 1258 C C . GLN A 1 158 ? 3.185 -5.160 2.311 1.00 96.31 158 GLN A C 1
ATOM 1260 O O . GLN A 1 158 ? 3.700 -6.269 2.117 1.00 96.31 158 GLN A O 1
ATOM 1265 N N . TRP A 1 159 ? 3.672 -4.035 1.806 1.00 95.19 159 TRP A N 1
ATOM 1266 C CA . TRP A 1 159 ? 4.897 -3.956 1.013 1.00 95.19 159 TRP A CA 1
ATOM 1267 C C . TRP A 1 159 ? 5.521 -2.569 1.141 1.00 95.19 159 TRP A C 1
ATOM 1269 O O . TRP A 1 159 ? 4.991 -1.691 1.822 1.00 95.19 159 TRP A O 1
ATOM 1279 N N . GLU A 1 160 ? 6.673 -2.404 0.505 1.00 94.69 160 GLU A N 1
ATOM 1280 C CA . GLU A 1 160 ? 7.336 -1.117 0.379 1.00 94.69 160 GLU A CA 1
ATOM 1281 C C . GLU A 1 160 ? 7.452 -0.777 -1.107 1.00 94.69 160 GLU A C 1
ATOM 1283 O O . GLU A 1 160 ? 7.620 -1.666 -1.950 1.00 94.69 160 GLU A O 1
ATOM 1288 N N . SER A 1 161 ? 7.303 0.499 -1.422 1.00 95.00 161 SER A N 1
ATOM 1289 C CA . SER A 1 161 ? 7.453 1.064 -2.758 1.00 95.00 161 SER A CA 1
ATOM 1290 C C . SER A 1 161 ? 8.420 2.237 -2.687 1.00 95.00 161 SER A C 1
ATOM 1292 O O . SER A 1 161 ? 8.667 2.814 -1.630 1.00 95.00 161 SER A O 1
ATOM 1294 N N . MET A 1 162 ? 9.027 2.563 -3.814 1.00 95.38 162 MET A N 1
ATOM 1295 C CA . MET A 1 162 ? 9.904 3.717 -3.944 1.00 95.38 162 MET A CA 1
ATOM 1296 C C . MET A 1 162 ? 9.886 4.106 -5.404 1.00 95.38 162 MET A C 1
ATOM 1298 O O . MET A 1 162 ? 10.034 3.235 -6.261 1.00 95.38 162 MET A O 1
ATOM 1302 N N . SER A 1 163 ? 9.718 5.389 -5.683 1.00 93.19 163 SER A N 1
ATOM 1303 C CA . SER A 1 163 ? 9.814 5.896 -7.042 1.00 93.19 163 SER A CA 1
ATOM 1304 C C . SER A 1 163 ? 10.498 7.247 -7.080 1.00 93.19 163 SER A C 1
ATOM 1306 O O . SER A 1 163 ? 10.269 8.088 -6.211 1.00 93.19 163 SER A O 1
ATOM 1308 N N . ASP A 1 164 ? 11.285 7.465 -8.118 1.00 91.94 164 ASP A N 1
ATOM 1309 C CA . ASP A 1 164 ? 11.867 8.743 -8.478 1.00 91.94 164 ASP A CA 1
ATOM 1310 C C . ASP A 1 164 ? 11.600 8.984 -9.961 1.00 91.94 164 ASP A C 1
ATOM 1312 O O . ASP A 1 164 ? 12.046 8.218 -10.813 1.00 91.94 164 ASP A O 1
ATOM 1316 N N . SER A 1 165 ? 10.823 10.025 -10.264 1.00 88.50 165 SER A N 1
ATOM 1317 C CA . SER A 1 165 ? 10.587 10.468 -11.642 1.00 88.50 165 SER A CA 1
ATOM 1318 C C . SER A 1 165 ? 10.091 9.353 -12.588 1.00 88.50 165 SER A C 1
ATOM 1320 O O . SER A 1 165 ? 10.474 9.294 -13.749 1.00 88.50 165 SER A O 1
ATOM 1322 N N . GLY A 1 166 ? 9.244 8.444 -12.081 1.00 88.62 166 GLY A N 1
ATOM 1323 C CA . GLY A 1 166 ? 8.685 7.297 -12.822 1.00 88.62 166 GLY A CA 1
ATOM 1324 C C . GLY A 1 166 ? 9.522 6.012 -12.766 1.00 88.62 166 GLY A C 1
ATOM 1325 O O . GLY A 1 166 ? 9.008 4.923 -13.022 1.00 88.62 166 GLY A O 1
ATOM 1326 N N . TRP A 1 167 ? 10.777 6.099 -12.334 1.00 92.31 167 TRP A N 1
ATOM 1327 C CA . TRP A 1 167 ? 11.641 4.950 -12.072 1.00 92.31 167 TRP A CA 1
ATOM 1328 C C . TRP A 1 167 ? 11.414 4.427 -10.662 1.00 92.31 167 TRP A C 1
ATOM 1330 O O . TRP A 1 167 ? 11.192 5.212 -9.747 1.00 92.31 167 TRP A O 1
ATOM 1340 N N . GLY A 1 168 ? 11.499 3.117 -10.442 1.00 94.75 168 GLY A N 1
ATOM 1341 C CA . GLY A 1 168 ? 11.396 2.563 -9.095 1.00 94.75 168 GLY A CA 1
ATOM 1342 C C . GLY A 1 168 ? 10.709 1.212 -9.018 1.00 94.75 168 GLY A C 1
ATOM 1343 O O . GLY A 1 168 ? 10.796 0.402 -9.933 1.00 94.75 168 GLY A O 1
ATOM 1344 N N . THR A 1 169 ? 10.062 0.946 -7.887 1.00 95.12 169 THR A N 1
ATOM 1345 C CA . THR A 1 169 ? 9.346 -0.301 -7.604 1.00 95.12 169 THR A CA 1
ATOM 1346 C C . THR A 1 169 ? 7.992 -0.017 -6.973 1.00 95.12 169 THR A C 1
ATOM 1348 O O . THR A 1 169 ? 7.881 0.736 -6.006 1.00 95.12 169 THR A O 1
ATOM 1351 N N . TRP A 1 170 ? 6.961 -0.671 -7.496 1.00 91.69 170 TRP A N 1
ATOM 1352 C CA . TRP A 1 170 ? 5.595 -0.605 -6.991 1.00 91.69 170 TRP A CA 1
ATOM 1353 C C . TRP A 1 170 ? 4.956 -1.978 -7.034 1.00 91.69 170 TRP A C 1
ATOM 1355 O O . TRP A 1 170 ? 5.339 -2.868 -7.796 1.00 91.69 170 TRP A O 1
ATOM 1365 N N . SER A 1 171 ? 3.945 -2.148 -6.196 1.00 94.19 171 SER A N 1
ATOM 1366 C CA . SER A 1 171 ? 3.140 -3.355 -6.186 1.00 94.19 171 SER A CA 1
ATOM 1367 C C . SER A 1 171 ? 1.675 -2.972 -6.169 1.00 94.19 171 SER A C 1
ATOM 1369 O O . SER A 1 171 ? 1.298 -2.025 -5.486 1.00 94.19 171 SER A O 1
ATOM 1371 N N . ARG A 1 172 ? 0.862 -3.683 -6.945 1.00 91.81 172 ARG A N 1
ATOM 1372 C CA . ARG A 1 172 ? -0.554 -3.350 -7.129 1.00 91.81 172 ARG A CA 1
ATOM 1373 C C . ARG A 1 172 ? -1.379 -4.565 -7.505 1.00 91.81 172 ARG A C 1
ATOM 1375 O O . ARG A 1 172 ? -0.838 -5.607 -7.908 1.00 91.81 172 ARG A O 1
ATOM 1382 N N . VAL A 1 173 ? -2.695 -4.416 -7.411 1.00 93.75 173 VAL A N 1
ATOM 1383 C CA . VAL A 1 173 ? -3.637 -5.373 -7.985 1.00 93.75 173 VAL A CA 1
ATOM 1384 C C . VAL A 1 173 ? -3.624 -5.232 -9.509 1.00 93.75 173 VAL A C 1
ATOM 1386 O O . VAL A 1 173 ? -3.846 -4.152 -10.036 1.00 93.75 173 VAL A O 1
ATOM 1389 N N . ILE A 1 174 ? -3.343 -6.320 -10.229 1.00 91.81 174 ILE A N 1
ATOM 1390 C CA . ILE A 1 174 ? -3.229 -6.305 -11.700 1.00 91.81 174 ILE A CA 1
ATOM 1391 C C . ILE A 1 174 ? -4.428 -6.935 -12.412 1.00 91.81 174 ILE A C 1
ATOM 1393 O O . ILE A 1 174 ? -4.581 -6.773 -13.617 1.00 91.81 174 ILE A O 1
ATOM 1397 N N . SER A 1 175 ? -5.234 -7.730 -11.705 1.00 91.69 175 SER A N 1
ATOM 1398 C CA . SER A 1 175 ? -6.462 -8.327 -12.243 1.00 91.69 175 SER A CA 1
ATOM 1399 C C . SER A 1 175 ? -7.295 -8.969 -11.136 1.00 91.69 175 SER A C 1
ATOM 1401 O O . SER A 1 175 ? -6.772 -9.336 -10.082 1.00 91.69 175 SER A O 1
ATOM 1403 N N . GLY A 1 176 ? -8.583 -9.175 -11.412 1.00 92.94 176 GLY A N 1
ATOM 1404 C CA . GLY A 1 176 ? -9.485 -9.961 -10.577 1.00 92.94 176 GLY A CA 1
ATOM 1405 C C . GLY A 1 176 ? -10.651 -9.154 -10.019 1.00 92.94 176 GLY A C 1
ATOM 1406 O O . GLY A 1 176 ? -11.134 -8.213 -10.641 1.00 92.94 176 GLY A O 1
ATOM 1407 N N . LYS A 1 177 ? -11.144 -9.587 -8.862 1.00 93.94 177 LYS A N 1
ATOM 1408 C CA . LYS A 1 177 ? -12.267 -9.003 -8.124 1.00 93.94 177 LYS A CA 1
ATOM 1409 C C . LYS A 1 177 ? -11.871 -8.814 -6.664 1.00 93.94 177 LYS A C 1
ATOM 1411 O O . LYS A 1 177 ? -10.912 -9.412 -6.189 1.00 93.94 177 LYS A O 1
ATOM 1416 N N . GLN A 1 178 ? -12.676 -8.053 -5.933 1.00 93.56 178 GLN A N 1
ATOM 1417 C CA . GLN A 1 178 ? -12.423 -7.681 -4.537 1.00 93.56 178 GLN A CA 1
ATOM 1418 C C . GLN A 1 178 ? -12.102 -8.867 -3.606 1.00 93.56 178 GLN A C 1
ATOM 1420 O O . GLN A 1 178 ? -11.339 -8.701 -2.666 1.00 93.56 178 GLN A O 1
ATOM 1425 N N . GLU A 1 179 ? -12.649 -10.060 -3.870 1.00 95.25 179 GLU A N 1
ATOM 1426 C CA . GLU A 1 179 ? -12.468 -11.279 -3.056 1.00 95.25 179 GLU A CA 1
ATOM 1427 C C . GLU A 1 179 ? -11.495 -12.305 -3.671 1.00 95.25 179 GLU A C 1
ATOM 1429 O O . GLU A 1 179 ? -11.165 -13.312 -3.042 1.00 95.25 179 GLU A O 1
ATOM 1434 N N . ASN A 1 180 ? -11.051 -12.082 -4.910 1.00 96.62 180 ASN A N 1
ATOM 1435 C CA . ASN A 1 180 ? -10.105 -12.946 -5.611 1.00 96.62 180 ASN A CA 1
ATOM 1436 C C . ASN A 1 180 ? -9.338 -12.141 -6.660 1.00 96.62 180 ASN A C 1
ATOM 1438 O O . ASN A 1 180 ? -9.898 -11.807 -7.707 1.00 96.62 180 ASN A O 1
ATOM 1442 N N . PHE A 1 181 ? -8.071 -11.849 -6.391 1.00 96.75 181 PHE A N 1
ATOM 1443 C CA . PHE A 1 181 ? -7.268 -10.981 -7.241 1.00 96.75 181 PHE A CA 1
ATOM 1444 C C . PHE A 1 181 ? -5.808 -11.415 -7.314 1.00 96.75 181 PHE A C 1
ATOM 1446 O O . PHE A 1 181 ? -5.288 -12.109 -6.435 1.00 96.75 181 PHE A O 1
ATOM 1453 N N . ILE A 1 182 ? -5.148 -10.978 -8.385 1.00 96.56 182 ILE A N 1
ATOM 1454 C CA . ILE A 1 182 ? -3.712 -11.131 -8.572 1.00 96.56 182 ILE A CA 1
ATOM 1455 C C . ILE A 1 182 ? -3.035 -9.817 -8.224 1.00 96.56 182 ILE A C 1
ATOM 1457 O O . ILE A 1 182 ? -3.370 -8.760 -8.757 1.00 96.56 182 ILE A O 1
ATOM 1461 N N . PHE A 1 183 ? -2.047 -9.917 -7.354 1.00 96.25 183 PHE A N 1
ATOM 1462 C CA . PHE A 1 183 ? -1.156 -8.846 -6.961 1.00 96.25 183 PHE A CA 1
ATOM 1463 C C . PHE A 1 183 ? 0.232 -9.121 -7.536 1.00 96.25 183 PHE A C 1
ATOM 1465 O O . PHE A 1 183 ? 0.649 -10.283 -7.622 1.00 96.25 183 PHE A O 1
ATOM 1472 N N . ARG A 1 184 ? 0.943 -8.077 -7.957 1.00 96.12 184 ARG A N 1
ATOM 1473 C CA . ARG A 1 184 ? 2.280 -8.215 -8.543 1.00 96.12 184 ARG A CA 1
ATOM 1474 C C . ARG A 1 184 ? 3.157 -7.033 -8.171 1.00 96.12 184 ARG A C 1
ATOM 1476 O O . ARG A 1 184 ? 2.690 -5.897 -8.212 1.00 96.12 184 ARG A O 1
ATOM 1483 N N . THR A 1 185 ? 4.428 -7.322 -7.930 1.00 96.31 185 THR A N 1
ATOM 1484 C CA . THR A 1 185 ? 5.490 -6.323 -7.820 1.00 96.31 185 THR A CA 1
ATOM 1485 C C . THR A 1 185 ? 6.133 -6.107 -9.186 1.00 96.31 185 THR A C 1
ATOM 1487 O O . THR A 1 185 ? 6.416 -7.061 -9.918 1.00 96.31 185 THR A O 1
ATOM 1490 N N . THR A 1 186 ? 6.319 -4.847 -9.558 1.00 95.88 186 THR A N 1
ATOM 1491 C CA . THR A 1 186 ? 7.003 -4.439 -10.786 1.00 95.88 186 THR A CA 1
ATOM 1492 C C . THR A 1 186 ? 8.067 -3.416 -10.422 1.00 95.88 186 THR A C 1
ATOM 1494 O O . THR A 1 186 ? 7.776 -2.479 -9.681 1.00 95.88 186 THR A O 1
ATOM 1497 N N . SER A 1 187 ? 9.279 -3.599 -10.934 1.00 95.81 187 SER A N 1
ATOM 1498 C CA . SER A 1 187 ? 10.318 -2.576 -10.921 1.00 95.81 187 SER A CA 1
ATOM 1499 C C . SER A 1 187 ? 10.593 -2.093 -12.338 1.00 95.81 187 SER A C 1
ATOM 1501 O O . SER A 1 187 ? 10.455 -2.846 -13.304 1.00 95.81 187 SER A O 1
ATOM 1503 N N . PHE A 1 188 ? 10.963 -0.827 -12.460 1.00 94.94 188 PHE A N 1
ATOM 1504 C CA . PHE A 1 188 ? 11.411 -0.222 -13.701 1.00 94.94 188 PHE A CA 1
ATOM 1505 C C . PHE A 1 188 ? 12.613 0.657 -13.407 1.00 94.94 188 PHE A C 1
ATOM 1507 O O . PHE A 1 188 ? 12.518 1.612 -12.637 1.00 94.94 188 PHE A O 1
ATOM 1514 N N . SER A 1 189 ? 13.749 0.306 -13.991 1.00 93.31 189 SER A N 1
ATOM 1515 C CA . SER A 1 189 ? 14.998 1.040 -13.822 1.00 93.31 189 SER A CA 1
ATOM 1516 C C . SER A 1 189 ? 15.547 1.467 -15.178 1.00 93.31 189 SER A C 1
ATOM 1518 O O . SER A 1 189 ? 15.313 0.757 -16.167 1.00 93.31 189 SER A O 1
ATOM 1520 N N . PRO A 1 190 ? 16.313 2.569 -15.235 1.00 90.62 190 PRO A N 1
ATOM 1521 C CA . PRO A 1 190 ? 17.066 2.922 -16.427 1.00 90.62 190 PRO A CA 1
ATOM 1522 C C . PRO A 1 190 ? 17.946 1.752 -16.868 1.00 90.62 190 PRO A C 1
ATOM 1524 O O . PRO A 1 190 ? 18.411 0.952 -16.046 1.00 90.62 190 PRO A O 1
ATOM 1527 N N . LYS A 1 191 ? 18.143 1.624 -18.175 1.00 85.31 191 LYS A N 1
ATOM 1528 C CA . LYS A 1 191 ? 19.195 0.764 -18.711 1.00 85.31 191 LYS A CA 1
ATOM 1529 C C . LYS A 1 191 ? 20.503 1.561 -18.694 1.00 85.31 191 LYS A C 1
ATOM 1531 O O . LYS A 1 191 ? 20.475 2.742 -19.000 1.00 85.31 191 LYS A O 1
ATOM 1536 N N . ASP A 1 192 ? 21.632 0.919 -18.395 1.00 70.75 192 ASP A N 1
ATOM 1537 C CA . ASP A 1 192 ? 22.965 1.558 -18.348 1.00 70.75 192 ASP A CA 1
ATOM 1538 C C . ASP A 1 192 ? 23.461 2.105 -19.709 1.00 70.75 192 ASP A C 1
ATOM 1540 O O . ASP A 1 192 ? 24.578 2.607 -19.821 1.00 70.75 192 ASP A O 1
ATOM 1544 N N . ASP A 1 193 ? 22.648 1.989 -20.757 1.00 64.75 193 ASP A N 1
ATOM 1545 C CA . ASP A 1 193 ? 22.965 2.409 -22.114 1.00 64.75 193 ASP A CA 1
ATOM 1546 C C . ASP A 1 193 ? 22.525 3.877 -22.288 1.00 64.75 193 ASP A C 1
ATOM 1548 O O . ASP A 1 193 ? 21.480 4.259 -21.773 1.00 64.75 193 ASP A O 1
ATOM 1552 N N . GLU A 1 194 ? 23.269 4.686 -23.054 1.00 59.16 194 GLU A N 1
ATOM 1553 C CA . GLU A 1 194 ? 23.117 6.153 -23.240 1.00 59.16 194 GLU A CA 1
ATOM 1554 C C . GLU A 1 194 ? 21.740 6.665 -23.746 1.00 59.16 194 GLU A C 1
ATOM 1556 O O . GLU A 1 194 ? 21.590 7.841 -24.071 1.00 59.16 194 GLU A O 1
ATOM 1561 N N . ILE A 1 195 ? 20.719 5.810 -23.843 1.00 69.75 195 ILE A N 1
ATOM 1562 C CA . ILE A 1 195 ? 19.356 6.186 -24.221 1.00 69.75 195 ILE A CA 1
ATOM 1563 C C . ILE A 1 195 ? 18.525 6.343 -22.942 1.00 69.75 195 ILE A C 1
ATOM 1565 O O . ILE A 1 195 ? 17.957 5.372 -22.440 1.00 69.75 195 ILE A O 1
ATOM 1569 N N . GLU A 1 196 ? 18.422 7.584 -22.460 1.00 68.00 196 GLU A N 1
ATOM 1570 C CA . GLU A 1 196 ? 17.731 7.968 -21.212 1.00 68.00 196 GLU A CA 1
ATOM 1571 C C . GLU A 1 196 ? 16.263 7.501 -21.132 1.00 68.00 196 GLU A C 1
ATOM 1573 O O . GLU A 1 196 ? 15.701 7.360 -20.048 1.00 68.00 196 GLU A O 1
ATOM 1578 N N . GLU A 1 197 ? 15.638 7.210 -22.273 1.00 83.12 197 GLU A N 1
ATOM 1579 C CA . GLU A 1 197 ? 14.221 6.851 -22.368 1.00 83.12 197 GLU A CA 1
ATOM 1580 C C . GLU A 1 197 ? 13.954 5.337 -22.400 1.00 83.12 197 GLU A C 1
ATOM 1582 O O . GLU A 1 197 ? 12.804 4.927 -22.569 1.00 83.12 197 GLU A O 1
ATOM 1587 N N . ILE A 1 198 ? 14.974 4.480 -22.264 1.00 90.19 198 ILE A N 1
ATOM 1588 C CA . ILE A 1 198 ? 14.812 3.018 -22.261 1.00 90.19 198 ILE A CA 1
ATOM 1589 C C . ILE A 1 198 ? 15.083 2.454 -20.868 1.00 90.19 198 ILE A C 1
ATOM 1591 O O . ILE A 1 198 ? 16.129 2.682 -20.265 1.00 90.19 198 ILE A O 1
ATOM 1595 N N . GLY A 1 199 ? 14.157 1.626 -20.389 1.00 92.31 199 GLY A N 1
ATOM 1596 C CA . GLY A 1 199 ? 14.279 0.948 -19.108 1.00 92.31 199 GLY A CA 1
ATOM 1597 C C . GLY A 1 199 ? 14.121 -0.563 -19.184 1.00 92.31 199 GLY A C 1
ATOM 1598 O O . GLY A 1 199 ? 13.637 -1.141 -20.167 1.00 92.31 199 GLY A O 1
ATOM 1599 N N . ARG A 1 200 ? 14.513 -1.208 -18.087 1.00 94.25 200 ARG A N 1
ATOM 1600 C CA . ARG A 1 200 ? 14.266 -2.621 -17.809 1.00 94.25 200 ARG A CA 1
ATOM 1601 C C . ARG A 1 200 ? 13.095 -2.731 -16.843 1.00 94.25 200 ARG A C 1
ATOM 1603 O O . ARG A 1 200 ? 13.205 -2.337 -15.687 1.00 94.25 200 ARG A O 1
ATOM 1610 N N . ALA A 1 201 ? 11.991 -3.300 -17.316 1.00 94.94 201 ALA A N 1
ATOM 1611 C CA . ALA A 1 201 ? 10.870 -3.685 -16.473 1.00 94.94 201 ALA A CA 1
ATOM 1612 C C . ALA A 1 201 ? 11.103 -5.097 -15.940 1.00 94.94 201 ALA A C 1
ATOM 1614 O O . ALA A 1 201 ? 11.255 -6.031 -16.730 1.00 94.94 201 ALA A O 1
ATOM 1615 N N . GLU A 1 202 ? 11.090 -5.278 -14.625 1.00 96.25 202 GLU A N 1
ATOM 1616 C CA . GLU A 1 202 ? 11.179 -6.591 -13.992 1.00 96.25 202 GLU A CA 1
ATOM 1617 C C . GLU A 1 202 ? 9.916 -6.884 -13.189 1.00 96.25 202 GLU A C 1
ATOM 1619 O O . GLU A 1 202 ? 9.361 -6.032 -12.499 1.00 96.25 202 GLU A O 1
ATOM 1624 N N . TYR A 1 203 ? 9.444 -8.121 -13.292 1.00 95.56 203 TYR A N 1
ATOM 1625 C CA . TYR A 1 203 ? 8.225 -8.576 -12.644 1.00 95.56 203 TYR A CA 1
ATOM 1626 C C . TYR A 1 203 ? 8.565 -9.649 -11.613 1.00 95.56 203 TYR A C 1
ATOM 1628 O O . TYR A 1 203 ? 9.189 -10.667 -11.937 1.00 95.56 203 TYR A O 1
ATOM 1636 N N . SER A 1 204 ? 8.114 -9.436 -10.382 1.00 95.19 204 SER A N 1
ATOM 1637 C CA . SER A 1 204 ? 8.333 -10.319 -9.236 1.00 95.19 204 SER A CA 1
ATOM 1638 C C . SER A 1 204 ? 7.044 -10.492 -8.422 1.00 95.19 204 SER A C 1
ATOM 1640 O O . SER A 1 204 ? 6.014 -9.875 -8.707 1.00 95.19 204 SER A O 1
ATOM 1642 N N . ASP A 1 205 ? 7.071 -11.418 -7.458 1.00 90.62 205 ASP A N 1
ATOM 1643 C CA . ASP A 1 205 ? 6.015 -11.593 -6.451 1.00 90.62 205 ASP A CA 1
ATOM 1644 C C . ASP A 1 205 ? 4.580 -11.642 -7.013 1.00 90.62 205 ASP A C 1
ATOM 1646 O O . ASP A 1 205 ? 3.680 -10.958 -6.525 1.00 90.62 205 ASP A O 1
ATOM 1650 N N . SER A 1 206 ? 4.332 -12.479 -8.029 1.00 94.44 206 SER A N 1
ATOM 1651 C CA . SER A 1 206 ? 2.961 -12.726 -8.483 1.00 94.44 206 SER A CA 1
ATOM 1652 C C . SER A 1 206 ? 2.229 -13.583 -7.453 1.00 94.44 206 SER A C 1
ATOM 1654 O O . SER A 1 206 ? 2.584 -14.742 -7.204 1.00 94.44 206 SER A O 1
ATOM 1656 N N . ILE A 1 207 ? 1.219 -12.998 -6.819 1.00 96.88 207 ILE A N 1
ATOM 1657 C CA . ILE A 1 207 ? 0.506 -13.587 -5.691 1.00 96.88 207 ILE A CA 1
ATOM 1658 C C . ILE A 1 207 ? -0.988 -13.532 -5.971 1.00 96.88 207 ILE A C 1
ATOM 1660 O O . ILE A 1 207 ? -1.545 -12.475 -6.248 1.00 96.88 207 ILE A O 1
ATOM 1664 N N . GLU A 1 208 ? -1.648 -14.674 -5.850 1.00 97.75 208 GLU A N 1
ATOM 1665 C CA . GLU A 1 208 ? -3.101 -14.761 -5.859 1.00 97.75 208 GLU A CA 1
ATOM 1666 C C 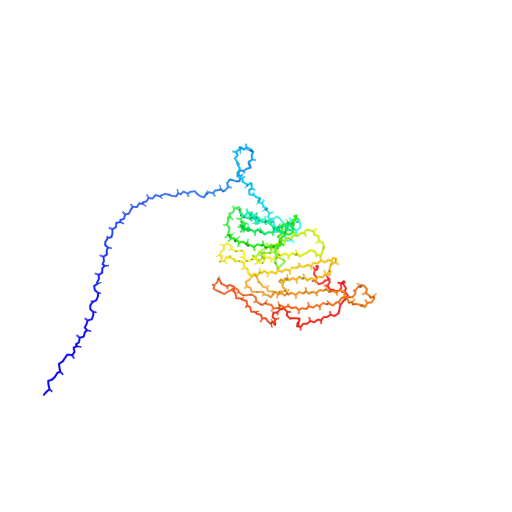. GLU A 1 208 ? -3.620 -14.687 -4.419 1.00 97.75 208 GLU A C 1
ATOM 1668 O O . GLU A 1 208 ? -3.215 -15.473 -3.555 1.00 97.75 208 GLU A O 1
ATOM 1673 N N . PHE A 1 209 ? -4.520 -13.741 -4.167 1.00 97.81 209 PHE A N 1
ATOM 1674 C CA . PHE A 1 209 ? -5.239 -13.602 -2.906 1.00 97.81 209 PHE A CA 1
ATOM 1675 C C . PHE A 1 209 ? -6.671 -14.087 -3.083 1.00 97.81 209 PHE A C 1
ATOM 1677 O O . PHE A 1 209 ? -7.340 -13.677 -4.027 1.00 97.81 209 PHE A O 1
ATOM 1684 N N . LYS A 1 210 ? -7.154 -14.935 -2.167 1.00 97.31 210 LYS A N 1
ATOM 1685 C CA . LYS A 1 210 ? -8.543 -15.426 -2.155 1.00 97.31 210 LYS A CA 1
ATOM 1686 C C . LYS A 1 210 ? -9.166 -15.303 -0.783 1.00 97.31 210 LYS A C 1
ATOM 1688 O O . LYS A 1 210 ? -8.582 -15.770 0.194 1.00 97.31 210 LYS A O 1
ATOM 1693 N N . LEU A 1 211 ? -10.381 -14.777 -0.718 1.00 95.56 211 LEU A N 1
ATOM 1694 C CA . LEU A 1 211 ? -11.203 -14.837 0.479 1.00 95.56 211 LEU A CA 1
ATOM 1695 C C . LEU A 1 211 ? -11.999 -16.149 0.484 1.00 95.56 211 LEU A C 1
ATOM 1697 O O . LEU A 1 211 ? -12.892 -16.356 -0.332 1.00 95.56 211 LEU A O 1
ATOM 1701 N N . VAL A 1 212 ? -11.679 -17.051 1.411 1.00 94.38 212 VAL A N 1
ATOM 1702 C CA . VAL A 1 212 ? -12.356 -18.347 1.562 1.00 94.38 212 VAL A CA 1
ATOM 1703 C C . VAL A 1 212 ? -12.782 -18.508 3.015 1.00 94.38 212 VAL A C 1
ATOM 1705 O O . VAL A 1 212 ? -11.954 -18.452 3.922 1.00 94.38 212 VAL A O 1
ATOM 1708 N N . HIS A 1 213 ? -14.082 -18.696 3.256 1.00 90.81 213 HIS A N 1
ATOM 1709 C CA . HIS A 1 213 ? -14.652 -18.798 4.608 1.00 90.81 213 HIS A CA 1
ATOM 1710 C C . HIS A 1 213 ? -14.191 -17.655 5.542 1.00 90.81 213 HIS A C 1
ATOM 1712 O O . HIS A 1 213 ? -13.712 -17.905 6.651 1.00 90.81 213 HIS A O 1
ATOM 1718 N N . ASN A 1 214 ? -14.289 -16.398 5.080 1.00 88.69 214 ASN A N 1
ATOM 1719 C CA . ASN A 1 214 ? -13.853 -15.192 5.807 1.00 88.69 214 ASN A CA 1
ATOM 1720 C C . ASN A 1 214 ? -12.365 -15.176 6.212 1.00 88.69 214 ASN A C 1
ATOM 1722 O O . ASN A 1 214 ? -11.980 -14.503 7.175 1.00 88.69 214 ASN A O 1
ATOM 1726 N N . ARG A 1 215 ? -11.517 -15.926 5.501 1.00 91.62 215 ARG A N 1
ATOM 1727 C CA . ARG A 1 215 ? -10.064 -15.939 5.690 1.00 91.62 215 ARG A CA 1
ATOM 1728 C C . ARG A 1 215 ? -9.356 -15.712 4.365 1.00 91.62 215 ARG A C 1
ATOM 1730 O O . ARG 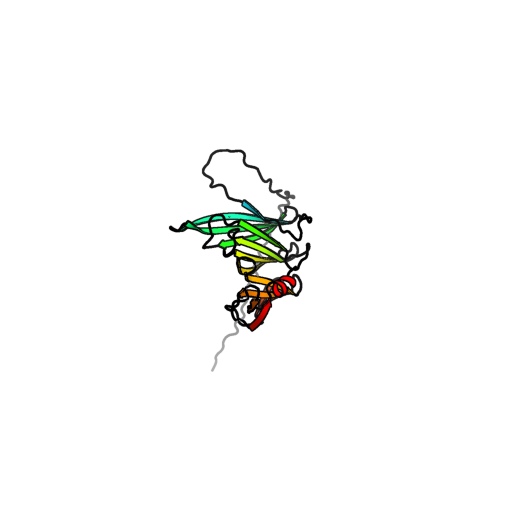A 1 215 ? -9.700 -16.327 3.360 1.00 91.62 215 ARG A O 1
ATOM 1737 N N . TRP A 1 216 ? -8.355 -14.842 4.389 1.00 95.88 216 TRP A N 1
ATOM 1738 C CA . TRP A 1 216 ? -7.498 -14.593 3.241 1.00 95.88 216 TRP A CA 1
ATOM 1739 C C . TRP A 1 216 ? -6.480 -15.719 3.082 1.00 95.88 216 TRP A C 1
ATOM 1741 O O . TRP A 1 216 ? -5.742 -16.044 4.011 1.00 95.88 216 TRP A O 1
ATOM 1751 N N . ILE A 1 217 ? -6.449 -16.307 1.893 1.00 96.88 217 ILE A N 1
ATOM 1752 C CA . ILE A 1 217 ? -5.456 -17.282 1.455 1.00 96.88 217 ILE A CA 1
ATOM 1753 C C . ILE A 1 217 ? -4.512 -16.569 0.490 1.00 96.88 217 ILE A C 1
ATOM 1755 O O . ILE A 1 217 ? -4.965 -15.918 -0.451 1.00 96.88 217 ILE A O 1
ATOM 1759 N N . ARG A 1 218 ? -3.205 -16.718 0.724 1.00 96.00 218 ARG A N 1
ATOM 1760 C CA . ARG A 1 218 ? -2.136 -16.181 -0.123 1.00 96.00 218 ARG A CA 1
ATOM 1761 C C . ARG A 1 218 ? -1.463 -17.324 -0.874 1.00 96.00 218 ARG A C 1
ATOM 1763 O O . ARG A 1 218 ? -0.880 -18.206 -0.248 1.00 96.00 218 ARG A O 1
ATOM 1770 N N . ILE A 1 219 ? -1.523 -17.294 -2.200 1.00 96.38 219 ILE A N 1
ATOM 1771 C CA . ILE A 1 219 ? -0.946 -18.322 -3.070 1.00 96.38 219 ILE A CA 1
ATOM 1772 C C . ILE A 1 219 ? 0.116 -17.661 -3.944 1.00 96.38 219 ILE A C 1
ATOM 1774 O O . ILE A 1 219 ? -0.200 -16.920 -4.872 1.00 96.38 219 ILE A O 1
ATOM 1778 N N . TYR A 1 220 ? 1.386 -17.931 -3.655 1.00 94.62 220 TYR A N 1
ATOM 1779 C CA . TYR A 1 220 ? 2.490 -17.467 -4.491 1.00 94.62 220 TYR A CA 1
ATOM 1780 C C . TYR A 1 220 ? 2.496 -18.247 -5.807 1.00 94.62 220 TYR A C 1
ATOM 1782 O O . TYR A 1 220 ? 2.621 -19.471 -5.807 1.00 94.62 220 TYR A O 1
ATOM 1790 N N . LYS A 1 221 ? 2.345 -17.541 -6.928 1.00 95.06 221 LYS A N 1
ATOM 1791 C CA . LYS A 1 221 ? 2.464 -18.113 -8.278 1.00 95.06 221 LYS A CA 1
ATOM 1792 C C . LYS A 1 221 ? 3.910 -18.152 -8.750 1.00 95.06 221 LYS A C 1
ATOM 1794 O O . LYS A 1 221 ? 4.247 -18.938 -9.627 1.00 95.06 221 LYS A O 1
ATOM 1799 N N . THR A 1 222 ? 4.759 -17.324 -8.150 1.00 93.88 222 THR A N 1
ATOM 1800 C CA . THR A 1 222 ? 6.188 -17.233 -8.442 1.00 93.88 222 THR A CA 1
ATOM 1801 C C . THR A 1 222 ? 6.983 -17.261 -7.138 1.00 93.88 222 THR A C 1
ATOM 1803 O O . THR A 1 222 ? 6.439 -16.915 -6.084 1.00 93.88 222 THR A O 1
ATOM 1806 N N . PRO A 1 223 ? 8.267 -17.654 -7.162 1.00 91.94 223 PRO A N 1
ATOM 1807 C CA . PRO A 1 223 ? 9.104 -17.586 -5.972 1.00 91.94 223 PRO A CA 1
ATOM 1808 C C . PRO A 1 223 ? 9.179 -16.154 -5.430 1.00 91.94 223 PRO A C 1
ATOM 1810 O O . PRO A 1 223 ? 9.358 -15.203 -6.194 1.00 91.94 223 PRO A O 1
ATOM 1813 N N . LYS A 1 224 ? 9.046 -16.011 -4.108 1.00 89.88 224 LYS A N 1
ATOM 1814 C CA . LYS A 1 224 ? 9.050 -14.706 -3.441 1.00 89.88 224 LYS A CA 1
ATOM 1815 C C . LYS A 1 224 ? 10.360 -13.955 -3.706 1.00 89.88 224 LYS A C 1
ATOM 1817 O O . LYS A 1 224 ? 11.433 -14.544 -3.565 1.00 89.88 224 LYS A O 1
ATOM 1822 N N . GLY A 1 225 ? 10.264 -12.676 -4.060 1.00 88.06 225 GLY A N 1
ATOM 1823 C CA . GLY A 1 225 ? 11.393 -11.778 -4.304 1.00 88.06 225 GLY A CA 1
ATOM 1824 C C . GLY A 1 225 ? 12.243 -12.127 -5.527 1.00 88.06 225 GLY A C 1
ATOM 1825 O O . GLY A 1 225 ? 13.297 -11.528 -5.713 1.00 88.06 225 GLY A O 1
ATOM 1826 N N . LYS A 1 226 ? 11.831 -13.099 -6.355 1.00 93.50 226 LYS A N 1
ATOM 1827 C CA . LYS A 1 226 ? 12.562 -13.458 -7.575 1.00 93.50 226 LYS A CA 1
ATOM 1828 C C . LYS A 1 226 ? 11.873 -12.886 -8.802 1.00 93.50 226 LYS A C 1
ATOM 1830 O O . LYS A 1 226 ? 10.669 -13.075 -8.995 1.00 93.50 226 LYS A O 1
ATOM 1835 N N . VAL A 1 227 ? 12.669 -12.245 -9.650 1.00 95.94 227 VAL A N 1
ATOM 1836 C CA . VAL A 1 227 ? 12.253 -11.849 -10.993 1.00 95.94 227 VAL A CA 1
ATOM 1837 C C . VAL A 1 227 ? 11.968 -13.113 -11.799 1.00 95.94 227 VAL A C 1
ATOM 1839 O O . VAL A 1 227 ? 12.819 -13.996 -11.908 1.00 95.94 227 VAL A O 1
ATOM 1842 N N . TYR A 1 228 ? 10.759 -13.214 -12.343 1.00 94.94 228 TYR A N 1
ATOM 1843 C CA . TYR A 1 228 ? 10.348 -14.334 -13.201 1.00 94.94 228 TYR A CA 1
ATOM 1844 C C . TYR A 1 228 ? 10.142 -13.911 -14.658 1.00 94.94 228 TYR A C 1
ATOM 1846 O O . TYR A 1 228 ? 9.988 -14.760 -15.533 1.00 94.94 228 TYR A O 1
ATOM 1854 N N . ARG A 1 229 ? 10.113 -12.601 -14.917 1.00 94.94 229 ARG A N 1
ATOM 1855 C CA . ARG A 1 229 ? 10.003 -12.013 -16.249 1.00 94.94 229 ARG A CA 1
ATOM 1856 C C . ARG A 1 229 ? 10.678 -10.650 -16.242 1.00 94.94 229 ARG A C 1
ATOM 1858 O O . ARG A 1 229 ? 10.495 -9.894 -15.292 1.00 94.94 229 ARG A O 1
ATOM 1865 N N . ASN A 1 230 ? 11.396 -10.330 -17.309 1.00 95.19 230 ASN A N 1
ATOM 1866 C CA . ASN A 1 230 ? 11.879 -8.982 -17.573 1.00 95.19 230 ASN A CA 1
ATOM 1867 C C . ASN A 1 230 ? 11.642 -8.612 -19.039 1.00 95.19 230 ASN A C 1
ATOM 1869 O O . ASN A 1 230 ? 11.543 -9.490 -19.897 1.00 95.19 230 ASN A O 1
ATOM 1873 N N . GLU A 1 231 ? 11.490 -7.320 -19.298 1.00 94.81 231 GLU A N 1
ATOM 1874 C CA . GLU A 1 231 ? 11.215 -6.761 -20.619 1.00 94.81 231 GLU A CA 1
ATOM 1875 C C . GLU A 1 231 ? 11.977 -5.434 -20.754 1.00 94.81 231 GLU A C 1
ATOM 1877 O O . GLU A 1 231 ? 12.051 -4.662 -19.799 1.00 94.81 231 GLU A O 1
ATOM 1882 N N . ILE A 1 232 ? 12.543 -5.158 -21.930 1.00 93.19 232 ILE A N 1
ATOM 1883 C CA . ILE A 1 232 ? 13.094 -3.835 -22.258 1.00 93.19 232 ILE A CA 1
ATOM 1884 C C . ILE A 1 232 ? 11.993 -3.032 -22.946 1.00 93.19 232 ILE A C 1
ATOM 1886 O O . ILE A 1 232 ? 11.394 -3.518 -23.909 1.00 93.19 232 ILE A O 1
ATOM 1890 N N . LYS A 1 233 ? 11.711 -1.824 -22.453 1.00 91.50 233 LYS A N 1
ATOM 1891 C CA . LYS A 1 233 ? 10.673 -0.933 -22.995 1.00 91.50 233 LYS A CA 1
ATOM 1892 C C . LYS A 1 233 ? 11.100 0.523 -22.884 1.00 91.50 233 LYS A C 1
ATOM 1894 O O . LYS A 1 233 ? 11.928 0.852 -22.040 1.00 91.50 233 LYS A O 1
ATOM 1899 N N . SER A 1 234 ? 10.511 1.384 -23.712 1.00 92.00 234 SER A N 1
ATOM 1900 C CA . SER A 1 234 ? 10.619 2.822 -23.482 1.00 92.00 234 SER A CA 1
ATOM 1901 C C . SER A 1 234 ? 9.827 3.236 -22.241 1.00 92.00 234 SER A C 1
ATOM 1903 O O . SER A 1 234 ? 8.857 2.564 -21.867 1.00 92.00 234 SER A O 1
ATOM 1905 N N . PHE A 1 235 ? 10.229 4.349 -21.633 1.00 90.75 235 PHE A N 1
ATOM 1906 C CA . PHE A 1 235 ? 9.564 4.971 -20.491 1.00 90.75 235 PHE A CA 1
ATOM 1907 C C . PHE A 1 235 ? 8.068 5.175 -20.762 1.00 90.75 235 PHE A C 1
ATOM 1909 O O . PHE A 1 235 ? 7.216 4.640 -20.048 1.00 90.75 235 PHE A O 1
ATOM 1916 N N . ASP A 1 236 ? 7.741 5.819 -21.883 1.00 90.94 236 ASP A N 1
ATOM 1917 C CA . ASP A 1 236 ? 6.356 6.052 -22.292 1.00 90.94 236 ASP A CA 1
ATOM 1918 C C . ASP A 1 236 ? 5.574 4.753 -22.489 1.00 90.94 236 ASP A C 1
ATOM 1920 O O . ASP A 1 236 ? 4.448 4.628 -22.014 1.00 90.94 236 ASP A O 1
ATOM 1924 N N . ALA A 1 237 ? 6.147 3.753 -23.168 1.00 91.19 237 ALA A N 1
ATOM 1925 C CA . ALA A 1 237 ? 5.446 2.492 -23.422 1.00 91.19 237 ALA A CA 1
ATOM 1926 C C . ALA A 1 237 ? 5.122 1.739 -22.128 1.00 91.19 237 ALA A C 1
ATOM 1928 O O . ALA A 1 237 ? 4.136 1.002 -22.062 1.00 91.19 237 ALA A O 1
ATOM 1929 N N . PHE A 1 238 ? 5.962 1.908 -21.114 1.00 90.50 238 PHE A N 1
ATOM 1930 C CA . PHE A 1 238 ? 5.771 1.301 -19.817 1.00 90.50 238 PHE A CA 1
ATOM 1931 C C . PHE A 1 238 ? 4.690 2.028 -18.994 1.00 90.50 238 PHE A C 1
ATOM 1933 O O . PHE A 1 238 ? 3.812 1.358 -18.449 1.00 90.50 238 PHE A O 1
ATOM 1940 N N . HIS A 1 239 ? 4.666 3.365 -18.997 1.00 87.94 239 HIS A N 1
ATOM 1941 C CA . HIS A 1 239 ? 3.667 4.155 -18.259 1.00 87.94 239 HIS A CA 1
ATOM 1942 C C . HIS A 1 239 ? 2.319 4.323 -18.979 1.00 87.94 239 HIS A C 1
ATOM 1944 O O . HIS A 1 239 ? 1.309 4.590 -18.335 1.00 87.94 239 HIS A O 1
ATOM 1950 N N . LYS A 1 240 ? 2.247 4.079 -20.292 1.00 82.81 240 LYS A N 1
ATOM 1951 C CA . LYS A 1 240 ? 0.995 4.132 -21.072 1.00 82.81 240 LYS A CA 1
ATOM 1952 C C . LYS A 1 240 ? -0.016 3.037 -20.709 1.00 82.81 240 LYS A C 1
ATOM 1954 O O . LYS A 1 240 ? -1.176 3.134 -21.086 1.00 82.81 240 LYS A O 1
ATOM 1959 N N . ILE A 1 241 ? 0.421 1.983 -20.017 1.00 58.88 241 ILE A N 1
ATOM 1960 C CA . ILE A 1 241 ? -0.442 0.888 -19.539 1.00 58.88 241 ILE A CA 1
ATOM 1961 C C . ILE A 1 241 ? -1.115 1.255 -18.197 1.00 58.88 241 ILE A C 1
ATOM 1963 O O . ILE A 1 241 ? -2.026 0.553 -17.761 1.00 58.88 241 ILE A O 1
ATOM 1967 N N . ASP A 1 242 ? -0.704 2.368 -17.578 1.00 43.38 242 ASP A N 1
ATOM 1968 C CA . ASP A 1 242 ? -1.055 2.758 -16.207 1.00 43.38 242 ASP A CA 1
ATOM 1969 C C . ASP A 1 242 ? -1.789 4.110 -16.121 1.00 43.38 242 ASP A C 1
ATOM 1971 O O . ASP A 1 242 ? -1.882 4.679 -15.034 1.00 43.38 242 ASP A O 1
ATOM 1975 N N . GLY A 1 243 ? -2.305 4.610 -17.252 1.00 33.59 243 GLY A N 1
ATOM 1976 C CA . GLY A 1 243 ? -3.143 5.811 -17.352 1.00 33.59 243 GLY A CA 1
ATOM 1977 C C . GLY A 1 243 ? -4.557 5.506 -17.823 1.00 33.59 243 GLY A C 1
ATOM 1978 O O . GLY A 1 243 ? -4.704 4.620 -18.697 1.00 33.59 243 GLY A O 1
#

Secondary structure (DSSP, 8-state):
------------------------------------------S------EEEEE-BSSSS---SEEEEEEEEEEEE-TTS-EEEEEEEEEEETTEEEEEEEEEEEEEPTT-EEEEEESTT-TT-SEEEEEEE-SSTT--EEEEEEE--TTS--EEEEEEEEEEETTEEEEEEEEEEETTEEEEEEEEEEE-SSS-TTEEEEEEEEEEEEEEETTEEEEEESS-TT---EEEEEEHHHHHTT--

Radius of gyration: 26.67 Å; Cα contacts (8 Å, |Δi|>4): 457; chains: 1; bounding box: 59×97×64 Å

Organism: NCBI:txid2506422